Protein AF-A0A5U0PP88-F1 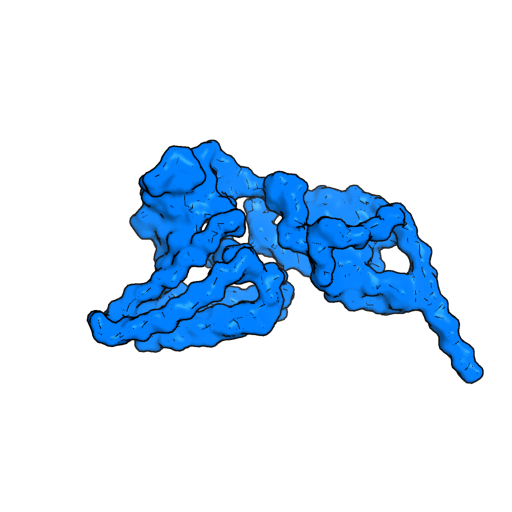(afdb_monomer_lite)

Radius of gyration: 19.73 Å; chains: 1; bounding box: 42×46×60 Å

Secondary structure (DSSP, 8-state):
---HHHHHHHHTB-TTSPPEEEE--SSTT-PPPPPP--HHHHHHHHHHHHHTGGG-EEEEEEEEETTEEEEEEEEEHHHHHHHHHHHHHHT--SS-HHHHHHHHHHHHHHHTT-SEEEEEEEE-SS-PPPPEEEEEEETT--EEEEEES-HHHHHHHHHHH-STTEEEEEEEETTEEEEEEEE--BTT---EEEE-TTS----S---PBP-----

InterPro domains:
  IPR018897 Plasmid conjugative transfer protein PilI [PF10623] (161-206)

Foldseek 3Di:
DPQVPLLLQLQQFPLVDWKAKDFDFPDPPDDADGDDTDSFNSLVVSLLCNVCSVQWDFPDWDDPDLWKIKIKTKGFLVSSLVSLVVCLVLQQGRVGNVVSVVVNVSSVVVVVTGRMMIITTIGGNPSDGKWKWKWWAFLQQDIDIDTDPGSNVLSNVLSVVLFQGTAKIFMDIPNHTPWIWGFDQAAPGSDIDTDDPPDDDDGGHRDRDHDDDDD

Organism: Salmonella enterica (NCBI:txid28901)

Structure (mmCIF, N/CA/C/O backbone):
data_AF-A0A5U0PP88-F1
#
_entry.id   AF-A0A5U0PP88-F1
#
loop_
_atom_site.group_PDB
_atom_site.id
_atom_site.type_symbol
_atom_site.label_atom_id
_atom_site.label_alt_id
_atom_site.label_comp_id
_atom_site.label_asym_id
_atom_site.label_entity_id
_atom_site.label_seq_id
_atom_site.pdbx_PDB_ins_code
_atom_site.Cartn_x
_atom_site.Cartn_y
_atom_site.Cartn_z
_atom_site.occupancy
_atom_site.B_iso_or_equiv
_atom_site.auth_seq_id
_atom_site.auth_comp_id
_atom_site.auth_asym_id
_atom_site.auth_atom_id
_atom_site.pdbx_PDB_model_num
ATOM 1 N N . MET A 1 1 ? -20.590 17.951 2.438 1.00 38.94 1 MET A N 1
ATOM 2 C CA . MET A 1 1 ? -19.112 17.814 2.448 1.00 38.94 1 MET A CA 1
ATOM 3 C C . MET A 1 1 ? -18.587 17.365 3.825 1.00 38.94 1 MET A C 1
ATOM 5 O O . MET A 1 1 ? -17.975 18.162 4.519 1.00 38.94 1 MET A O 1
ATOM 9 N N . LYS A 1 2 ? -18.817 16.115 4.268 1.00 42.88 2 LYS A N 1
ATOM 10 C CA . LYS A 1 2 ? -18.370 15.643 5.607 1.00 42.88 2 LYS A CA 1
ATOM 11 C C . LYS A 1 2 ? -17.112 14.747 5.613 1.00 42.88 2 LYS A C 1
ATOM 13 O O . LYS A 1 2 ? -16.590 14.480 6.687 1.00 42.88 2 LYS A O 1
ATOM 18 N N . ASN A 1 3 ? -16.563 14.368 4.452 1.00 52.25 3 ASN A N 1
ATOM 19 C CA . ASN A 1 3 ? -15.502 13.347 4.359 1.00 52.25 3 ASN A CA 1
ATOM 20 C C . ASN A 1 3 ? -14.064 13.865 4.121 1.00 52.25 3 ASN A C 1
ATOM 22 O O . ASN A 1 3 ? -13.186 13.063 3.818 1.00 52.25 3 ASN A O 1
ATOM 26 N N . SER A 1 4 ? -13.766 15.163 4.300 1.00 74.00 4 SER A N 1
ATOM 27 C CA . SER A 1 4 ? -12.383 15.654 4.116 1.00 74.00 4 SER A CA 1
ATOM 28 C C . SER A 1 4 ? -11.459 15.335 5.296 1.00 74.00 4 SER A C 1
ATOM 30 O O . SER A 1 4 ? -10.285 15.057 5.094 1.00 74.00 4 SER A O 1
ATOM 32 N N . LYS A 1 5 ? -11.964 15.313 6.538 1.00 87.12 5 LYS A N 1
ATOM 33 C CA . LYS A 1 5 ? -11.097 15.241 7.729 1.00 87.12 5 LYS A CA 1
ATOM 34 C C . LYS A 1 5 ? -10.299 13.938 7.834 1.00 87.12 5 LYS A C 1
ATOM 36 O O . LYS A 1 5 ? -9.123 13.988 8.174 1.00 87.12 5 LYS A O 1
ATOM 41 N N . ALA A 1 6 ? -10.917 12.786 7.565 1.00 88.44 6 ALA A N 1
ATOM 42 C CA . ALA A 1 6 ? -10.212 11.502 7.607 1.00 88.44 6 ALA A CA 1
ATOM 43 C C . ALA A 1 6 ? -9.099 11.454 6.551 1.00 88.44 6 ALA A C 1
ATOM 45 O O . ALA A 1 6 ? -7.969 11.091 6.861 1.00 88.44 6 ALA A O 1
ATOM 46 N N . PHE A 1 7 ? -9.412 11.897 5.333 1.00 88.69 7 PHE A N 1
ATOM 47 C CA . PHE A 1 7 ? -8.467 11.938 4.226 1.00 88.69 7 PHE A CA 1
ATOM 48 C C . PHE A 1 7 ? -7.295 12.895 4.487 1.00 88.69 7 PHE A C 1
ATOM 50 O O . PHE A 1 7 ? -6.143 12.515 4.303 1.00 88.69 7 PHE A O 1
ATOM 57 N N . GLU A 1 8 ? -7.565 14.099 4.998 1.00 89.38 8 GLU A N 1
ATOM 58 C CA . GLU A 1 8 ? -6.514 15.057 5.361 1.00 89.38 8 GLU A CA 1
ATOM 59 C C . GLU A 1 8 ? -5.606 14.530 6.480 1.00 89.38 8 GLU A C 1
ATOM 61 O O . GLU A 1 8 ? -4.393 14.704 6.420 1.00 89.38 8 GLU A O 1
ATOM 66 N N . LEU A 1 9 ? -6.155 13.819 7.472 1.00 91.31 9 LEU A N 1
ATOM 67 C CA . LEU A 1 9 ? -5.333 13.188 8.510 1.00 91.31 9 LEU A CA 1
ATOM 68 C C . LEU A 1 9 ? -4.470 12.054 7.942 1.00 91.31 9 LEU A C 1
ATOM 70 O O . LEU A 1 9 ? -3.302 11.949 8.305 1.00 91.31 9 LEU A O 1
ATOM 74 N N . LEU A 1 10 ? -5.008 11.236 7.030 1.00 92.25 10 LEU A N 1
ATOM 75 C CA . LEU A 1 10 ? -4.253 10.150 6.394 1.00 92.25 10 LEU A CA 1
ATOM 76 C C . LEU A 1 10 ? -3.053 10.671 5.590 1.00 92.25 10 LEU A C 1
ATOM 78 O O . LEU A 1 10 ? -1.994 10.041 5.623 1.00 92.25 10 LEU A O 1
ATOM 82 N N . LYS A 1 11 ? -3.157 11.850 4.962 1.00 90.50 11 LYS A N 1
ATOM 83 C CA . LYS A 1 11 ? -2.019 12.495 4.283 1.00 90.50 11 LYS A CA 1
ATOM 84 C C . LYS A 1 11 ? -0.858 12.815 5.222 1.00 90.50 11 LYS A C 1
ATOM 86 O O . LYS A 1 11 ? 0.274 12.870 4.764 1.00 90.50 11 LYS A O 1
ATOM 91 N N . SER A 1 12 ? -1.101 13.008 6.514 1.00 90.88 12 SER A N 1
ATOM 92 C CA . SER A 1 12 ? -0.062 13.308 7.509 1.00 90.88 12 SER A CA 1
ATOM 93 C C . SER A 1 12 ? 0.440 12.075 8.265 1.00 90.88 12 SER A C 1
ATOM 95 O O . SER A 1 12 ? 1.061 12.210 9.321 1.00 90.88 12 SER A O 1
ATOM 97 N N . THR A 1 13 ? 0.176 10.868 7.758 1.00 91.50 13 THR A N 1
ATOM 98 C CA . THR A 1 13 ? 0.570 9.619 8.425 1.00 91.50 13 THR A CA 1
ATOM 99 C C . THR A 1 13 ? 2.087 9.478 8.536 1.00 91.50 13 THR A C 1
ATOM 101 O O . THR A 1 13 ? 2.809 9.561 7.548 1.00 91.50 13 THR A O 1
ATOM 104 N N . ASN A 1 14 ? 2.587 9.167 9.729 1.00 90.31 14 ASN A N 1
ATOM 105 C CA . ASN A 1 14 ? 3.980 8.792 9.929 1.00 90.31 14 ASN A CA 1
ATOM 106 C C . ASN A 1 14 ? 4.144 7.275 9.751 1.00 90.31 14 ASN A C 1
ATOM 108 O O . ASN A 1 14 ? 4.028 6.495 10.697 1.00 90.31 14 ASN A O 1
ATOM 112 N N . THR A 1 15 ? 4.449 6.860 8.524 1.00 87.44 15 THR A N 1
ATOM 113 C CA . THR A 1 15 ? 4.564 5.447 8.112 1.00 87.44 15 THR A CA 1
ATOM 114 C C . THR A 1 15 ? 5.755 4.707 8.723 1.00 87.44 15 THR A C 1
ATOM 116 O O . THR A 1 15 ? 5.815 3.475 8.664 1.00 87.44 15 THR A O 1
ATOM 119 N N . SER A 1 16 ? 6.697 5.439 9.332 1.00 86.19 16 SER A N 1
ATOM 120 C CA . SER A 1 16 ? 7.823 4.852 10.067 1.00 86.19 16 SER A CA 1
ATOM 121 C C . SER A 1 16 ? 7.416 4.260 11.418 1.00 86.19 16 SER A C 1
ATOM 123 O O . SER A 1 16 ? 8.127 3.404 11.941 1.00 86.19 16 SER A O 1
ATOM 125 N N . LEU A 1 17 ? 6.264 4.674 11.955 1.00 88.69 17 LEU A N 1
ATOM 126 C CA . LEU A 1 17 ? 5.715 4.184 13.212 1.00 88.69 17 LEU A CA 1
ATOM 127 C C . LEU A 1 17 ? 4.634 3.128 12.960 1.00 88.69 17 LEU A C 1
ATOM 129 O O . LEU A 1 17 ? 3.878 3.189 11.990 1.00 88.69 17 LEU A O 1
ATOM 133 N N . THR A 1 18 ? 4.552 2.137 13.843 1.00 91.50 18 THR A N 1
ATOM 134 C CA . THR A 1 18 ? 3.599 1.027 13.717 1.00 91.50 18 THR A CA 1
ATOM 135 C C . THR A 1 18 ? 2.171 1.492 13.992 1.00 91.50 18 THR A C 1
ATOM 137 O O . THR A 1 18 ? 1.899 2.091 15.032 1.00 91.50 18 THR A O 1
ATOM 140 N N . ILE A 1 19 ? 1.251 1.188 13.075 1.00 93.38 19 ILE A N 1
ATOM 141 C CA . ILE A 1 19 ? -0.188 1.355 13.294 1.00 93.38 19 ILE A CA 1
ATOM 142 C C . ILE A 1 19 ? -0.637 0.282 14.278 1.00 93.38 19 ILE A C 1
ATOM 144 O O . ILE A 1 19 ? -0.268 -0.884 14.131 1.00 93.38 19 ILE A O 1
ATOM 148 N N . THR A 1 20 ? -1.455 0.653 15.258 1.00 91.75 20 THR A N 1
ATOM 149 C CA . THR A 1 20 ? -2.095 -0.325 16.142 1.00 91.75 20 THR A CA 1
ATOM 150 C C . THR A 1 20 ? -3.561 -0.488 15.778 1.00 91.75 20 THR A C 1
ATOM 152 O O . THR A 1 20 ? -4.213 0.428 15.271 1.00 91.75 20 THR A O 1
ATOM 155 N N . VAL A 1 21 ? -4.072 -1.699 15.982 1.00 91.56 21 VAL A N 1
ATOM 156 C CA . VAL A 1 21 ? -5.425 -2.077 15.584 1.00 91.56 21 VAL A CA 1
ATOM 157 C C . VAL A 1 21 ? -6.109 -2.722 16.766 1.00 91.56 21 VAL A C 1
ATOM 159 O O . VAL A 1 21 ? -5.632 -3.719 17.300 1.00 91.56 21 VAL A O 1
ATOM 162 N N . ASN A 1 22 ? -7.242 -2.147 17.146 1.00 88.38 22 ASN A N 1
ATOM 163 C CA . ASN A 1 22 ? -8.064 -2.614 18.246 1.00 88.38 22 ASN A CA 1
ATOM 164 C C . ASN A 1 22 ? -9.476 -2.873 17.732 1.00 88.38 22 ASN A C 1
ATOM 166 O O . ASN A 1 22 ? -10.013 -2.090 16.954 1.00 88.38 22 ASN A O 1
ATOM 170 N N . ALA A 1 23 ? -10.108 -3.941 18.195 1.00 86.50 23 ALA A N 1
ATOM 171 C CA . ALA A 1 23 ? -11.545 -4.123 18.053 1.00 86.50 23 ALA A CA 1
ATOM 172 C C . ALA A 1 23 ? -12.163 -4.153 19.449 1.00 86.50 23 ALA A C 1
ATOM 174 O O . ALA A 1 23 ? -11.551 -4.639 20.398 1.00 86.50 23 ALA A O 1
ATOM 175 N N . LEU A 1 24 ? -13.354 -3.581 19.588 1.00 80.38 24 LEU A N 1
ATOM 176 C CA . LEU A 1 24 ? -14.108 -3.648 20.835 1.00 80.38 24 LEU A CA 1
ATOM 177 C C . LEU A 1 24 ? -15.064 -4.829 20.728 1.00 80.38 24 LEU A C 1
ATOM 179 O O . LEU A 1 24 ? -15.931 -4.844 19.856 1.00 80.38 24 LEU A O 1
ATOM 183 N N . SER A 1 25 ? -14.868 -5.825 21.589 1.00 79.00 25 SER A N 1
ATOM 184 C CA . SER A 1 25 ? -15.736 -6.997 21.627 1.00 79.00 25 SER A CA 1
ATOM 185 C C . SER A 1 25 ? -17.163 -6.613 22.032 1.00 79.00 25 SER A C 1
ATOM 187 O O . SER A 1 25 ? -17.367 -5.833 22.963 1.00 79.00 25 SER A O 1
ATOM 189 N N . LEU A 1 26 ? -18.148 -7.224 21.376 1.00 76.19 26 LEU A N 1
ATOM 190 C CA . LEU A 1 26 ? -19.571 -7.154 21.711 1.00 76.19 26 LEU A CA 1
ATOM 191 C C . LEU A 1 26 ? -19.870 -7.834 23.057 1.00 76.19 26 LEU A C 1
ATOM 193 O O . LEU A 1 26 ? -20.853 -7.501 23.715 1.00 76.19 26 LEU A O 1
ATOM 197 N N . LYS A 1 27 ? -19.015 -8.772 23.491 1.00 77.56 27 LYS A N 1
ATOM 198 C CA . LYS A 1 27 ? -19.124 -9.480 24.774 1.00 77.56 27 LYS A CA 1
ATOM 199 C C . LYS A 1 27 ? -17.904 -9.183 25.647 1.00 77.56 27 LYS A C 1
ATOM 201 O O . LYS A 1 27 ? -16.770 -9.418 25.233 1.00 77.56 27 LYS A O 1
ATOM 206 N N . ARG A 1 28 ? -18.129 -8.745 26.896 1.00 61.53 28 ARG A N 1
ATOM 207 C CA . ARG A 1 28 ? -17.079 -8.327 27.858 1.00 61.53 28 ARG A CA 1
ATOM 208 C C . ARG A 1 28 ? -15.988 -9.379 28.151 1.00 61.53 28 ARG A C 1
ATOM 210 O O . ARG A 1 28 ? -14.949 -9.000 28.673 1.00 61.53 28 ARG A O 1
ATOM 217 N N . LYS A 1 29 ? -16.206 -10.667 27.850 1.00 64.38 29 LYS A N 1
ATOM 218 C CA . LYS A 1 29 ? -15.270 -11.771 28.156 1.00 64.38 29 LYS A CA 1
ATOM 219 C C . LYS A 1 29 ? -14.462 -12.291 26.961 1.00 64.38 29 LYS A C 1
ATOM 221 O O . LYS A 1 29 ? -13.574 -13.114 27.162 1.00 64.38 29 LYS A O 1
ATOM 226 N N . ASP A 1 30 ? -14.728 -11.832 25.739 1.00 71.00 30 ASP A N 1
ATOM 227 C CA . ASP A 1 30 ? -14.017 -12.371 24.579 1.00 71.00 30 ASP A CA 1
ATOM 228 C C . ASP A 1 30 ? -12.683 -11.648 24.381 1.00 71.00 30 ASP A C 1
ATOM 230 O O . ASP A 1 30 ? -12.635 -10.502 23.931 1.00 71.00 30 ASP A O 1
ATOM 234 N N . ALA A 1 31 ? -11.586 -12.347 24.670 1.00 69.50 31 ALA A N 1
ATOM 235 C CA . ALA A 1 31 ? -10.264 -11.903 24.258 1.00 69.50 31 ALA A CA 1
ATOM 236 C C . ALA A 1 31 ? -10.171 -11.909 22.722 1.00 69.50 31 ALA A C 1
ATOM 238 O O . ALA A 1 31 ? -10.595 -12.858 22.039 1.00 69.50 31 ALA A O 1
ATOM 239 N N . LEU A 1 32 ? -9.623 -10.826 22.177 1.00 75.44 32 LEU A N 1
ATOM 240 C CA . LEU A 1 32 ? -9.318 -10.689 20.760 1.00 75.44 32 LEU A CA 1
ATOM 241 C C . LEU A 1 32 ? -7.857 -11.040 20.523 1.00 75.44 32 LEU A C 1
ATOM 243 O O . LEU A 1 32 ? -6.973 -10.627 21.271 1.00 75.44 32 LEU A O 1
ATOM 247 N N . THR A 1 33 ? -7.604 -11.803 19.466 1.00 77.62 33 THR A N 1
ATOM 248 C CA . THR A 1 33 ? -6.242 -12.141 19.066 1.00 77.62 33 THR A CA 1
ATOM 249 C C . THR A 1 33 ? -5.544 -10.869 18.580 1.00 77.62 33 THR A C 1
ATOM 251 O O . THR A 1 33 ? -6.092 -10.194 17.705 1.00 77.62 33 THR A O 1
ATOM 254 N N . PRO A 1 34 ? -4.356 -10.517 19.097 1.00 82.62 34 PRO A N 1
ATOM 255 C CA . PRO A 1 34 ? -3.635 -9.342 18.629 1.00 82.62 34 PRO A CA 1
ATOM 256 C C . PRO A 1 34 ? -3.203 -9.515 17.168 1.00 82.62 34 PRO A C 1
ATOM 258 O O . PRO A 1 34 ? -2.807 -10.602 16.742 1.00 82.62 34 PRO A O 1
ATOM 261 N N . LEU A 1 35 ? -3.270 -8.431 16.397 1.00 87.12 35 LEU A N 1
ATOM 262 C CA . LEU A 1 35 ? -2.779 -8.392 15.024 1.00 87.12 35 LEU A CA 1
ATOM 263 C C . LEU A 1 35 ? -1.327 -7.911 15.012 1.00 87.12 35 LEU A C 1
ATOM 265 O O . LEU A 1 35 ? -1.043 -6.771 15.376 1.00 87.12 35 LEU A O 1
ATOM 269 N N . TYR A 1 36 ? -0.406 -8.755 14.548 1.00 87.94 36 TYR A N 1
ATOM 270 C CA . TYR A 1 36 ? 0.975 -8.333 14.332 1.00 87.94 36 TYR A CA 1
ATOM 271 C C . TYR A 1 36 ? 1.098 -7.508 13.045 1.00 87.94 36 TYR A C 1
ATOM 273 O O . TYR A 1 36 ? 0.858 -8.009 11.942 1.00 87.94 36 TYR A O 1
ATOM 281 N N . ILE A 1 37 ? 1.513 -6.249 13.183 1.00 89.62 37 ILE A N 1
ATOM 28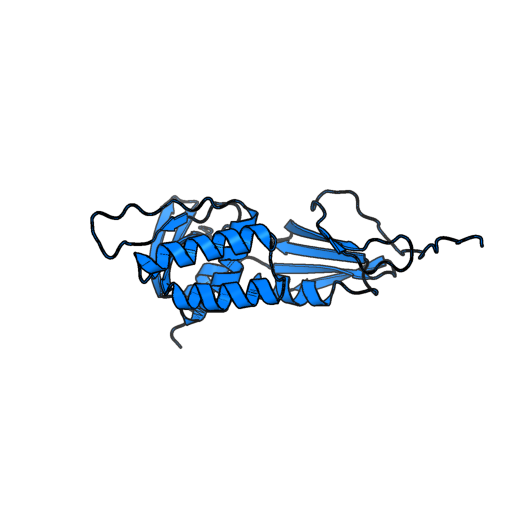2 C CA . ILE A 1 37 ? 1.656 -5.305 12.072 1.00 89.62 37 ILE A CA 1
ATOM 283 C C . ILE A 1 37 ? 3.135 -4.994 11.878 1.00 89.62 37 ILE A C 1
ATOM 285 O O . ILE A 1 37 ? 3.776 -4.349 12.701 1.00 89.62 37 ILE A O 1
ATOM 289 N N . ASN A 1 38 ? 3.684 -5.466 10.759 1.00 91.31 38 ASN A N 1
ATOM 290 C CA . ASN A 1 38 ? 5.014 -5.063 10.308 1.00 91.31 38 ASN A CA 1
ATOM 291 C C . ASN A 1 38 ? 4.927 -3.850 9.370 1.00 91.31 38 ASN A C 1
ATOM 293 O O . ASN A 1 38 ? 3.858 -3.518 8.854 1.00 91.31 38 ASN A O 1
ATOM 297 N N . LYS A 1 39 ? 6.086 -3.261 9.060 1.00 90.75 39 LYS A N 1
ATOM 298 C CA . LYS A 1 39 ? 6.227 -2.108 8.157 1.00 90.75 39 LYS A CA 1
ATOM 299 C C . LYS A 1 39 ? 5.478 -2.246 6.822 1.00 90.75 39 LYS A C 1
ATOM 301 O O . LYS A 1 39 ? 4.961 -1.265 6.304 1.00 90.75 39 LYS A O 1
ATOM 306 N N . TRP A 1 40 ? 5.414 -3.439 6.235 1.00 92.44 40 TRP A N 1
ATOM 307 C CA . TRP A 1 40 ? 4.739 -3.619 4.947 1.00 92.44 40 TRP A CA 1
ATOM 308 C C . TRP A 1 40 ? 3.218 -3.660 5.082 1.00 92.44 40 TRP A C 1
ATOM 310 O O . TRP A 1 40 ? 2.520 -3.127 4.226 1.00 92.44 40 TRP A O 1
ATOM 320 N N . ILE A 1 41 ? 2.718 -4.269 6.160 1.00 93.94 41 ILE A N 1
ATOM 321 C CA . ILE A 1 41 ? 1.286 -4.279 6.477 1.00 93.94 41 ILE A CA 1
ATOM 322 C C . ILE A 1 41 ? 0.817 -2.868 6.855 1.00 93.94 41 ILE A C 1
ATOM 324 O O . ILE A 1 41 ? -0.290 -2.499 6.485 1.00 93.94 41 ILE A O 1
ATOM 328 N N . ASN A 1 42 ? 1.662 -2.052 7.499 1.00 94.75 42 ASN A N 1
ATOM 329 C CA . ASN A 1 42 ? 1.387 -0.629 7.737 1.00 94.75 42 ASN A CA 1
ATOM 330 C C . ASN A 1 42 ? 0.949 0.094 6.452 1.00 94.75 42 ASN A C 1
ATOM 332 O O . ASN A 1 42 ? -0.114 0.707 6.423 1.00 94.75 42 ASN A O 1
ATOM 336 N N . TYR A 1 43 ? 1.741 -0.009 5.378 1.00 95.25 43 TYR A N 1
ATOM 337 C CA . TYR A 1 43 ? 1.409 0.626 4.099 1.00 95.25 43 TYR A CA 1
ATOM 338 C C . TYR A 1 43 ? 0.111 0.083 3.493 1.00 95.25 43 TYR A C 1
ATOM 340 O O . TYR A 1 43 ? -0.691 0.855 2.976 1.00 95.25 43 TYR A O 1
ATOM 348 N N . ASP A 1 44 ? -0.129 -1.226 3.592 1.00 95.31 44 ASP A N 1
ATOM 349 C CA . ASP A 1 44 ? -1.377 -1.823 3.108 1.00 95.31 44 ASP A CA 1
ATOM 350 C C . ASP A 1 44 ? -2.608 -1.344 3.883 1.00 95.31 44 ASP A C 1
ATOM 352 O O . ASP A 1 44 ? -3.659 -1.123 3.284 1.00 95.31 44 ASP A O 1
ATOM 356 N N . ILE A 1 45 ? -2.483 -1.148 5.199 1.00 95.56 45 ILE A N 1
ATOM 357 C CA . ILE A 1 45 ? -3.545 -0.566 6.024 1.00 95.56 45 ILE A CA 1
ATOM 358 C C . ILE A 1 45 ? -3.821 0.873 5.582 1.00 95.56 45 ILE A C 1
ATOM 360 O O . ILE A 1 45 ? -4.982 1.231 5.421 1.00 95.56 45 ILE A O 1
ATOM 364 N N . ILE A 1 46 ? -2.789 1.683 5.335 1.00 95.38 46 ILE A N 1
ATOM 365 C CA . ILE A 1 46 ? -2.967 3.066 4.863 1.00 95.38 46 ILE A CA 1
ATOM 366 C C . ILE A 1 46 ? -3.689 3.085 3.516 1.00 95.38 46 ILE A C 1
ATOM 368 O O . ILE A 1 46 ? -4.686 3.785 3.385 1.00 95.38 46 ILE A O 1
ATOM 372 N N . ILE A 1 47 ? -3.260 2.262 2.552 1.00 94.94 47 ILE A N 1
ATOM 373 C CA . ILE A 1 47 ? -3.927 2.131 1.245 1.00 94.94 47 ILE A CA 1
ATOM 374 C C . ILE A 1 47 ? -5.399 1.754 1.421 1.00 94.94 47 ILE A C 1
ATOM 376 O O . ILE A 1 47 ? -6.275 2.309 0.755 1.00 94.94 47 ILE A O 1
ATOM 380 N N . LEU A 1 48 ? -5.686 0.811 2.320 1.00 95.12 48 LEU A N 1
ATOM 381 C CA . LEU A 1 48 ? -7.049 0.383 2.605 1.00 95.12 48 LEU A CA 1
ATOM 382 C C . LEU A 1 48 ? -7.884 1.526 3.191 1.00 95.12 48 LEU A C 1
ATOM 384 O O . LEU A 1 48 ? -8.992 1.752 2.712 1.00 95.12 48 LEU A O 1
ATOM 388 N N . LEU A 1 49 ? -7.345 2.269 4.162 1.00 95.12 49 LEU A N 1
ATOM 389 C CA . LEU A 1 49 ? -8.007 3.423 4.774 1.00 95.12 49 LEU A CA 1
ATOM 390 C C . LEU A 1 49 ? -8.217 4.569 3.770 1.00 95.12 49 LEU A C 1
ATOM 392 O O . LEU A 1 49 ? -9.300 5.143 3.729 1.00 95.12 49 LEU A O 1
ATOM 396 N N . GLU A 1 50 ? -7.242 4.865 2.909 1.00 93.94 50 GLU A N 1
ATOM 397 C CA . GLU A 1 50 ? -7.395 5.840 1.818 1.00 93.94 50 GLU A CA 1
ATOM 398 C C . GLU A 1 50 ? -8.495 5.416 0.833 1.00 93.94 50 GLU A C 1
ATOM 400 O O . GLU A 1 50 ? -9.305 6.239 0.404 1.00 93.94 50 GLU A O 1
ATOM 405 N N . THR A 1 51 ? -8.573 4.119 0.515 1.00 92.00 51 THR A N 1
ATOM 406 C CA . THR A 1 51 ? -9.583 3.564 -0.402 1.00 92.00 51 THR A CA 1
ATOM 407 C C . THR A 1 51 ? -10.999 3.670 0.168 1.00 92.00 51 THR A C 1
ATOM 409 O O . THR A 1 51 ? -11.949 3.872 -0.584 1.00 92.00 51 THR A O 1
ATOM 412 N N . ILE A 1 52 ? -11.154 3.545 1.489 1.00 92.69 52 ILE A N 1
ATOM 413 C CA . ILE A 1 52 ? -12.460 3.556 2.170 1.00 92.69 52 ILE A CA 1
ATOM 414 C C . ILE A 1 52 ? -12.700 4.829 2.980 1.00 92.69 52 ILE A C 1
ATOM 416 O O . ILE A 1 52 ? -13.562 4.830 3.850 1.00 92.69 52 ILE A O 1
ATOM 420 N N . HIS A 1 53 ? -11.963 5.912 2.718 1.00 91.38 53 HIS A N 1
ATOM 421 C CA . HIS A 1 53 ? -11.958 7.112 3.566 1.00 91.38 53 HIS A CA 1
ATOM 422 C C . HIS A 1 53 ? -13.350 7.718 3.807 1.00 91.38 53 HIS A C 1
ATOM 424 O O . HIS A 1 53 ? -13.574 8.356 4.833 1.00 91.38 53 HIS A O 1
ATOM 430 N N . THR A 1 54 ? -14.298 7.499 2.892 1.00 89.25 54 THR A N 1
ATOM 431 C CA . THR A 1 54 ? -15.691 7.942 3.018 1.00 89.25 54 THR A CA 1
ATOM 432 C C . THR A 1 54 ? -16.516 7.164 4.042 1.00 89.25 54 THR A C 1
ATOM 434 O O . THR A 1 54 ? -17.557 7.649 4.471 1.00 89.25 54 THR A O 1
ATOM 437 N N . GLU A 1 55 ? -16.064 5.968 4.409 1.00 90.19 55 GLU A N 1
ATOM 438 C CA . GLU A 1 55 ? -16.688 5.046 5.364 1.00 90.19 55 GLU A CA 1
ATOM 439 C C . GLU A 1 55 ? -16.022 5.136 6.754 1.00 90.19 55 GLU A C 1
ATOM 441 O O . GLU A 1 55 ? -16.402 4.422 7.683 1.00 90.19 55 GLU A O 1
ATOM 446 N N . ILE A 1 56 ? -14.994 5.981 6.907 1.00 91.56 56 ILE A N 1
ATOM 447 C CA . ILE A 1 56 ? -14.221 6.113 8.144 1.00 91.56 56 ILE A CA 1
ATOM 448 C C . ILE A 1 56 ? -14.861 7.136 9.080 1.00 91.56 56 ILE A C 1
ATOM 450 O O . ILE A 1 56 ? -15.061 8.297 8.724 1.00 91.56 56 ILE A O 1
ATOM 454 N N . ILE A 1 57 ? -15.049 6.743 10.339 1.00 91.75 57 ILE A N 1
ATOM 455 C CA . ILE A 1 57 ? -15.412 7.651 11.427 1.00 91.75 57 ILE A CA 1
ATOM 456 C C . ILE A 1 57 ? -14.146 8.023 12.204 1.00 91.75 57 ILE A C 1
ATOM 458 O O . ILE A 1 57 ? -13.500 7.171 12.817 1.00 91.75 57 ILE A O 1
ATOM 462 N N . VAL A 1 58 ? -13.792 9.310 12.223 1.00 91.31 58 VAL A N 1
ATOM 463 C CA . VAL A 1 58 ? -12.682 9.817 13.048 1.00 91.31 58 VAL A CA 1
ATOM 464 C C . VAL A 1 58 ? -13.150 9.910 14.502 1.00 91.31 58 VAL A C 1
ATOM 466 O O . VAL A 1 58 ? -13.905 10.818 14.842 1.00 91.31 58 VAL A O 1
ATOM 469 N N . LYS A 1 59 ? -12.707 8.986 15.364 1.00 88.62 59 LYS A N 1
ATOM 470 C CA . LYS A 1 59 ? -13.092 8.948 16.787 1.00 88.62 59 LYS A CA 1
ATOM 471 C C . LYS A 1 59 ? -12.403 10.034 17.596 1.00 88.62 59 LYS A C 1
ATOM 473 O O . LYS A 1 59 ? -13.050 10.783 18.320 1.00 88.62 59 LYS A O 1
ATOM 478 N N . ARG A 1 60 ? -11.076 10.099 17.495 1.00 86.56 60 ARG A N 1
ATOM 479 C CA . ARG A 1 60 ? -10.260 11.057 18.243 1.00 86.56 60 ARG A CA 1
ATOM 480 C C . ARG A 1 60 ? -8.968 11.375 17.513 1.00 86.56 60 ARG A C 1
ATOM 482 O O . ARG A 1 60 ? -8.464 10.574 16.733 1.00 86.56 60 ARG A O 1
ATOM 489 N N . HIS A 1 61 ? -8.449 12.561 17.794 1.00 84.56 61 HIS A N 1
ATOM 490 C CA . HIS A 1 61 ? -7.117 12.993 17.401 1.00 84.56 61 HIS A CA 1
ATOM 491 C C . HIS A 1 61 ? -6.382 13.382 18.682 1.00 84.56 61 HIS A C 1
ATOM 493 O O . HIS A 1 61 ? -6.717 14.385 19.310 1.00 84.56 61 HIS A O 1
ATOM 499 N N . ILE A 1 62 ? -5.444 12.538 19.102 1.00 82.88 62 ILE A N 1
ATOM 500 C CA . ILE A 1 62 ? -4.685 12.691 20.341 1.00 82.88 62 ILE A CA 1
ATOM 501 C C . ILE A 1 62 ? -3.321 13.270 19.995 1.00 82.88 62 ILE A C 1
ATOM 503 O O . ILE A 1 62 ? -2.593 12.697 19.187 1.00 82.88 62 ILE A O 1
ATOM 507 N N . LYS A 1 63 ? -2.945 14.366 20.650 1.00 80.44 63 LYS A N 1
ATOM 508 C CA . LYS A 1 63 ? -1.549 14.804 20.695 1.00 80.44 63 LYS A CA 1
ATOM 509 C C . LYS A 1 63 ? -0.878 14.037 21.830 1.00 80.44 63 LYS A C 1
ATOM 511 O O . LYS A 1 63 ? -1.280 14.224 22.974 1.00 80.44 63 LYS A O 1
ATOM 516 N N . LYS A 1 64 ? 0.044 13.120 21.518 1.00 69.69 64 LYS A N 1
ATOM 517 C CA . LYS A 1 64 ? 0.750 12.346 22.550 1.00 69.69 64 LYS A CA 1
ATOM 518 C C . LYS A 1 64 ? 1.910 13.153 23.116 1.00 69.69 64 LYS A C 1
ATOM 520 O O . LYS A 1 64 ? 1.924 13.415 24.307 1.00 69.69 64 LYS A O 1
ATOM 525 N N . ASP A 1 65 ? 2.806 13.603 22.239 1.00 66.25 65 ASP A N 1
ATOM 526 C CA . ASP A 1 65 ? 4.030 14.331 22.593 1.00 66.25 65 ASP A CA 1
ATOM 527 C C . ASP A 1 65 ? 4.303 15.454 21.580 1.00 66.25 65 ASP A C 1
ATOM 529 O O . ASP A 1 65 ? 3.644 15.533 20.541 1.00 66.25 65 ASP A O 1
ATOM 533 N N . LYS A 1 66 ? 5.341 16.276 21.813 1.00 61.59 66 LYS A N 1
ATOM 534 C CA . LYS A 1 66 ? 5.798 17.316 20.860 1.00 61.59 66 LYS A CA 1
ATOM 535 C C . LYS A 1 66 ? 6.028 16.779 19.431 1.00 61.59 66 LYS A C 1
ATOM 537 O O . LYS A 1 66 ? 5.891 17.529 18.467 1.00 61.59 66 LYS A O 1
ATOM 542 N N . ASN A 1 67 ? 6.325 15.481 19.298 1.00 63.56 67 ASN A N 1
ATOM 543 C CA . ASN A 1 67 ? 6.756 14.855 18.045 1.00 63.56 67 ASN A CA 1
ATOM 544 C C . ASN A 1 67 ? 5.779 13.808 17.479 1.00 63.56 67 ASN A C 1
ATOM 546 O O . ASN A 1 67 ? 6.044 13.269 16.406 1.00 63.56 67 ASN A O 1
ATOM 550 N N . SER A 1 68 ? 4.679 13.475 18.171 1.00 71.88 68 SER A N 1
ATOM 551 C CA . SER A 1 68 ? 3.754 12.449 17.674 1.00 71.88 68 SER A CA 1
ATOM 552 C C . SER A 1 68 ? 2.290 12.734 18.000 1.00 71.88 68 SER A C 1
ATOM 554 O O . SER A 1 68 ? 1.896 12.962 19.147 1.00 71.88 68 SER A O 1
ATOM 556 N N . ASN A 1 69 ? 1.476 12.683 16.950 1.00 89.12 69 ASN A N 1
ATOM 557 C CA . ASN A 1 69 ? 0.025 12.724 17.025 1.00 89.12 69 ASN A CA 1
ATOM 558 C C . ASN A 1 69 ? -0.525 11.339 16.664 1.00 89.12 69 ASN A C 1
ATOM 560 O O . ASN A 1 69 ? 0.118 10.577 15.947 1.00 89.12 69 ASN A O 1
ATOM 564 N N . ILE A 1 70 ? -1.713 10.991 17.147 1.00 91.94 70 ILE A N 1
ATOM 565 C CA . ILE A 1 70 ? -2.411 9.754 16.785 1.00 91.94 70 ILE A CA 1
ATOM 566 C C . ILE A 1 70 ? -3.830 10.108 16.367 1.00 91.94 70 ILE A C 1
ATOM 568 O O . ILE A 1 70 ? -4.573 10.719 17.138 1.00 91.94 70 ILE A O 1
ATOM 572 N N . ALA A 1 71 ? -4.226 9.693 15.168 1.00 93.12 71 ALA A N 1
ATOM 573 C CA . ALA A 1 71 ? -5.622 9.694 14.757 1.00 93.12 71 ALA A CA 1
ATOM 574 C C . ALA A 1 71 ? -6.215 8.298 14.914 1.00 93.12 71 ALA A C 1
ATOM 576 O O . ALA A 1 71 ? -5.606 7.304 14.528 1.00 93.12 71 ALA A O 1
ATOM 577 N N . GLU A 1 72 ? -7.418 8.231 15.471 1.00 94.56 72 GLU A N 1
ATOM 578 C CA . GLU A 1 72 ? -8.162 6.986 15.573 1.00 94.56 72 GLU A CA 1
ATOM 579 C C . GLU A 1 72 ? -9.313 6.943 14.587 1.00 94.56 72 GLU A C 1
ATOM 581 O O . GLU A 1 72 ? -10.243 7.754 14.641 1.00 94.56 72 GLU A O 1
ATOM 586 N N . PHE A 1 73 ? -9.248 5.951 13.711 1.00 94.75 73 PHE A N 1
ATOM 587 C CA . PHE A 1 73 ? -10.204 5.710 12.647 1.00 94.75 73 PHE A CA 1
ATOM 588 C C . PHE A 1 73 ? -11.016 4.467 12.978 1.00 94.75 73 PHE A C 1
ATOM 590 O O . PHE A 1 73 ? -10.469 3.369 13.029 1.00 94.75 73 PHE A O 1
ATOM 597 N N . SER A 1 74 ? -12.313 4.635 13.216 1.00 94.06 74 SER A N 1
ATOM 598 C CA . SER A 1 74 ? -13.249 3.530 13.406 1.00 94.06 74 SER A CA 1
ATOM 599 C C . SER A 1 74 ? -13.935 3.217 12.094 1.00 94.06 74 SER A C 1
ATOM 601 O O . SER A 1 74 ? -14.428 4.124 11.423 1.00 94.06 74 SER A O 1
ATOM 603 N N . VAL A 1 75 ? -13.977 1.940 11.740 1.00 94.31 75 VAL A N 1
ATOM 604 C CA . VAL A 1 75 ? -14.558 1.481 10.482 1.00 94.31 75 VAL A CA 1
ATOM 605 C C . VAL A 1 75 ? -15.299 0.172 10.719 1.00 94.31 75 VAL A C 1
ATOM 607 O O . VAL A 1 75 ? -14.880 -0.657 11.533 1.00 94.31 75 VAL A O 1
ATOM 610 N N . ASP A 1 76 ? -16.400 0.001 9.999 1.00 94.12 76 ASP A N 1
ATOM 611 C CA . ASP A 1 76 ? -17.145 -1.250 9.928 1.00 94.12 76 ASP A CA 1
ATOM 612 C C . ASP A 1 76 ? -16.277 -2.368 9.320 1.00 94.12 76 ASP A C 1
ATOM 614 O O . ASP A 1 76 ? -15.640 -2.194 8.273 1.00 94.12 76 ASP A O 1
ATOM 618 N N . ILE A 1 77 ? -16.230 -3.519 9.993 1.00 94.12 77 ILE A N 1
ATOM 619 C CA . ILE A 1 77 ? -15.371 -4.639 9.592 1.00 94.12 77 ILE A CA 1
ATOM 620 C C . ILE A 1 77 ? -15.780 -5.208 8.231 1.00 94.12 77 ILE A C 1
ATOM 622 O O . ILE A 1 77 ? -14.903 -5.538 7.425 1.00 94.12 77 ILE A O 1
ATOM 626 N N . ASP A 1 78 ? -17.072 -5.278 7.924 1.00 92.88 78 ASP A N 1
ATOM 627 C CA . ASP A 1 78 ? -17.552 -5.841 6.664 1.00 92.88 78 ASP A CA 1
ATOM 628 C C . ASP A 1 78 ? -17.128 -4.961 5.484 1.00 92.88 78 ASP A C 1
ATOM 630 O O . ASP A 1 78 ? -16.659 -5.459 4.452 1.00 92.88 78 ASP A O 1
ATOM 634 N N . LYS A 1 79 ? -17.173 -3.635 5.664 1.00 93.12 79 LYS A N 1
ATOM 635 C CA . LYS A 1 79 ? -16.683 -2.664 4.671 1.00 93.12 79 LYS A CA 1
ATOM 636 C C . LYS A 1 79 ? -15.183 -2.813 4.418 1.00 93.12 79 LYS A C 1
ATOM 638 O O . LYS A 1 79 ? -14.749 -2.766 3.260 1.00 93.12 79 LYS A O 1
ATOM 643 N N . ILE A 1 80 ? -14.393 -3.036 5.471 1.00 94.19 80 ILE A N 1
ATOM 644 C CA . ILE A 1 80 ? -12.951 -3.302 5.355 1.00 94.19 80 ILE A CA 1
ATOM 645 C C . ILE A 1 80 ? -12.717 -4.594 4.576 1.00 94.19 80 ILE A C 1
ATOM 647 O O . ILE A 1 80 ? -11.936 -4.596 3.625 1.00 94.19 80 ILE A O 1
ATOM 651 N N . ILE A 1 81 ? -13.398 -5.686 4.937 1.00 95.06 81 ILE A N 1
ATOM 652 C CA . ILE A 1 81 ? -13.220 -6.996 4.298 1.00 95.06 81 ILE A CA 1
ATOM 653 C C . ILE A 1 81 ? -13.534 -6.922 2.800 1.00 95.06 81 ILE A C 1
ATOM 655 O O . ILE A 1 81 ? -12.777 -7.458 1.986 1.00 95.06 81 ILE A O 1
ATOM 659 N N . VAL A 1 82 ? -14.620 -6.245 2.411 1.00 94.69 82 VAL A N 1
ATOM 660 C CA . VAL A 1 82 ? -14.997 -6.075 0.998 1.00 94.69 82 VAL A CA 1
ATOM 661 C C . VAL A 1 82 ? -13.899 -5.356 0.214 1.00 94.69 82 VAL A C 1
ATOM 663 O O . VAL A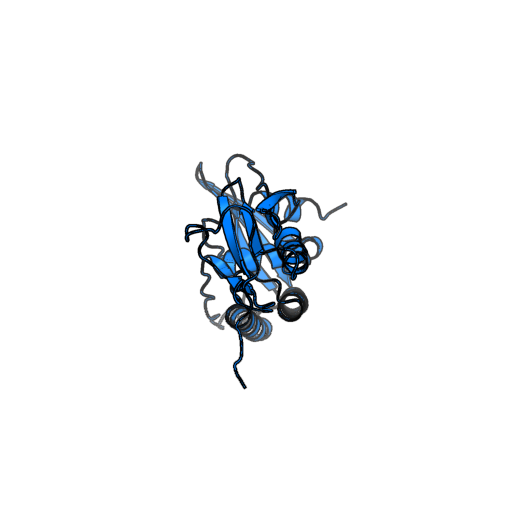 1 82 ? -13.518 -5.809 -0.868 1.00 94.69 82 VAL A O 1
ATOM 666 N N . ASN A 1 83 ? -13.357 -4.260 0.746 1.00 93.19 83 ASN A N 1
ATOM 667 C CA . ASN A 1 83 ? -12.329 -3.491 0.044 1.00 93.19 83 ASN A CA 1
ATOM 668 C C . ASN A 1 83 ? -10.957 -4.175 0.075 1.00 93.19 83 ASN A C 1
ATOM 670 O O . ASN A 1 83 ? -10.248 -4.165 -0.931 1.00 93.19 83 ASN A O 1
ATOM 674 N N . LEU A 1 84 ? -10.625 -4.889 1.151 1.00 94.25 84 LEU A N 1
ATOM 675 C CA . LEU A 1 84 ? -9.425 -5.717 1.215 1.00 94.25 84 LEU A CA 1
ATOM 676 C C . LEU A 1 84 ? -9.443 -6.822 0.146 1.00 94.25 84 LEU A C 1
ATOM 678 O O . LEU A 1 84 ? -8.445 -7.024 -0.545 1.00 94.25 84 LEU A O 1
ATOM 682 N N . LYS A 1 85 ? -10.588 -7.486 -0.072 1.00 94.38 85 LYS A N 1
ATOM 683 C CA . LYS A 1 85 ? -10.746 -8.464 -1.166 1.00 94.38 85 LYS A CA 1
ATOM 684 C C . LYS A 1 85 ? -10.471 -7.842 -2.540 1.00 94.38 85 LYS A C 1
ATOM 686 O O . LYS A 1 85 ? -9.836 -8.484 -3.379 1.00 94.38 85 LYS A O 1
ATOM 691 N N . LYS A 1 86 ? -10.910 -6.597 -2.776 1.00 91.88 86 LYS A N 1
ATOM 692 C CA . LYS A 1 86 ? -10.625 -5.869 -4.027 1.00 91.88 86 LYS A CA 1
ATOM 693 C C . LYS A 1 86 ? -9.123 -5.621 -4.195 1.00 91.88 86 LYS A C 1
ATOM 695 O O . LYS A 1 86 ? -8.591 -5.953 -5.253 1.00 91.88 86 LYS A O 1
ATOM 700 N N . LEU A 1 87 ? -8.437 -5.140 -3.154 1.00 88.50 87 LEU A N 1
ATOM 701 C CA . LEU A 1 87 ? -6.982 -4.922 -3.178 1.00 88.50 87 LEU A CA 1
ATOM 702 C C . LEU A 1 87 ? -6.212 -6.217 -3.476 1.00 88.50 87 LEU A C 1
ATOM 704 O O . LEU A 1 87 ? -5.312 -6.234 -4.320 1.00 88.50 87 LEU A O 1
ATOM 708 N N . ILE A 1 88 ? -6.613 -7.329 -2.847 1.00 91.50 88 ILE A N 1
ATOM 709 C CA . ILE A 1 88 ? -6.022 -8.653 -3.090 1.00 91.50 88 ILE A CA 1
ATOM 710 C C . ILE A 1 88 ? -6.219 -9.078 -4.550 1.00 91.50 88 ILE A C 1
ATOM 712 O O . ILE A 1 88 ? -5.263 -9.524 -5.190 1.00 91.50 88 ILE A O 1
ATOM 716 N N . LYS A 1 89 ? -7.433 -8.921 -5.096 1.00 91.06 89 LYS A N 1
ATOM 717 C CA . LYS A 1 89 ? -7.752 -9.268 -6.492 1.00 91.06 89 LYS A CA 1
ATOM 718 C C . LYS A 1 89 ? -6.936 -8.437 -7.485 1.00 91.06 89 LYS A C 1
ATOM 720 O O . LYS A 1 89 ? -6.439 -8.982 -8.466 1.00 91.06 89 LYS A O 1
ATOM 725 N N . GLN A 1 90 ? -6.760 -7.148 -7.208 1.00 87.50 90 GLN A N 1
ATOM 726 C CA . GLN A 1 90 ? -5.973 -6.227 -8.035 1.00 87.50 90 GLN A CA 1
ATOM 727 C C . GLN A 1 90 ? -4.457 -6.441 -7.909 1.00 87.50 90 GLN A C 1
ATOM 729 O O . GLN A 1 90 ? -3.695 -5.874 -8.685 1.00 87.50 90 GLN A O 1
ATOM 734 N N . LYS A 1 91 ? -4.002 -7.272 -6.957 1.00 87.06 91 LYS A N 1
ATOM 735 C CA . LYS A 1 91 ? -2.579 -7.460 -6.617 1.00 87.06 91 LYS A CA 1
ATOM 736 C C . LYS A 1 91 ? -1.889 -6.145 -6.203 1.00 87.06 91 LYS A C 1
ATOM 738 O O . LYS A 1 91 ? -0.664 -6.034 -6.282 1.00 87.06 91 LYS A O 1
ATOM 743 N N . SER A 1 92 ? -2.665 -5.182 -5.710 1.00 83.62 92 SER A N 1
ATOM 744 C CA . SER A 1 92 ? -2.209 -3.861 -5.272 1.00 83.62 92 SER A CA 1
ATOM 745 C C . SER A 1 92 ? -1.833 -3.923 -3.796 1.00 83.62 92 SER A C 1
ATOM 747 O O . SER A 1 92 ? -2.684 -3.759 -2.929 1.00 83.62 92 SER A O 1
ATOM 749 N N . SER A 1 93 ? -0.570 -4.243 -3.498 1.00 90.94 93 SER A N 1
ATOM 750 C CA . SER A 1 93 ? -0.107 -4.364 -2.109 1.00 90.94 93 SER A CA 1
ATOM 751 C C . SER A 1 93 ? 1.379 -4.081 -1.926 1.00 90.94 93 SER A C 1
ATOM 753 O O . SER A 1 93 ? 2.197 -4.301 -2.826 1.00 90.94 93 SER A O 1
ATOM 755 N N . PHE A 1 94 ? 1.738 -3.659 -0.719 1.00 92.56 94 PHE A N 1
ATOM 756 C CA . PHE A 1 94 ? 3.089 -3.538 -0.195 1.00 92.56 94 PHE A CA 1
ATOM 757 C C . PHE A 1 94 ? 3.590 -4.867 0.375 1.00 92.56 94 PHE A C 1
ATOM 759 O O . PHE A 1 94 ? 4.676 -5.304 -0.005 1.00 92.56 94 PHE A O 1
ATOM 766 N N . SER A 1 95 ? 2.791 -5.546 1.197 1.00 91.94 95 SER A N 1
ATOM 767 C CA . SER A 1 95 ? 3.190 -6.764 1.914 1.00 91.94 95 SER A CA 1
ATOM 768 C C . SER A 1 95 ? 3.064 -8.062 1.110 1.00 91.94 95 SER A C 1
ATOM 770 O O . SER A 1 95 ? 3.666 -9.073 1.482 1.00 91.94 95 SER A O 1
ATOM 772 N N . GLY A 1 96 ? 2.337 -8.034 -0.008 1.00 91.31 96 GLY A N 1
ATOM 773 C CA . GLY A 1 96 ? 2.087 -9.198 -0.851 1.00 91.31 96 GLY A CA 1
ATOM 774 C C . GLY A 1 96 ? 0.869 -10.018 -0.414 1.00 91.31 96 GLY A C 1
ATOM 775 O O . GLY A 1 96 ? 0.367 -9.925 0.707 1.00 91.31 96 GLY A O 1
ATOM 776 N N . ARG A 1 97 ? 0.400 -10.881 -1.323 1.00 91.44 97 ARG A N 1
ATOM 777 C CA . ARG A 1 97 ? -0.873 -11.612 -1.187 1.00 91.44 97 ARG A CA 1
ATOM 778 C C . ARG A 1 97 ? -0.980 -12.442 0.095 1.00 91.44 97 ARG A C 1
ATOM 780 O O . ARG A 1 97 ? -2.028 -12.434 0.725 1.00 91.44 97 ARG A O 1
ATOM 787 N N . LYS A 1 98 ? 0.089 -13.141 0.495 1.00 92.12 98 LYS A N 1
ATOM 788 C CA . LYS A 1 98 ? 0.079 -14.002 1.693 1.00 92.12 98 LYS A CA 1
ATOM 789 C C . LYS A 1 98 ? -0.238 -13.202 2.961 1.00 92.12 98 LYS A C 1
ATOM 791 O O . LYS A 1 98 ? -1.089 -13.617 3.736 1.00 92.12 98 LYS A O 1
ATOM 796 N N . LYS A 1 99 ? 0.406 -12.045 3.140 1.00 93.31 99 LYS A N 1
ATOM 797 C CA . LYS A 1 99 ? 0.208 -11.181 4.312 1.00 93.31 99 LYS A CA 1
ATOM 798 C C . LYS A 1 99 ? -1.164 -10.504 4.297 1.00 93.31 99 LYS A C 1
ATOM 800 O O . LYS A 1 99 ? -1.811 -10.455 5.339 1.00 93.31 99 LYS A O 1
ATOM 805 N N . LEU A 1 100 ? -1.651 -10.079 3.128 1.00 93.19 100 LEU A N 1
ATOM 806 C CA . LEU A 1 100 ? -3.023 -9.575 3.001 1.00 93.19 100 LEU A CA 1
ATOM 807 C C . LEU A 1 100 ? -4.082 -10.641 3.308 1.00 93.19 100 LEU A C 1
ATOM 809 O O . LEU A 1 100 ? -5.065 -10.338 3.976 1.00 93.19 100 LEU A O 1
ATOM 813 N N . ASN A 1 101 ? -3.875 -11.889 2.879 1.00 93.38 101 ASN A N 1
ATOM 814 C CA . ASN A 1 101 ? -4.767 -12.992 3.237 1.00 93.38 101 ASN A CA 1
ATOM 815 C C . ASN A 1 101 ? -4.778 -13.220 4.757 1.00 93.38 101 ASN A C 1
ATOM 817 O O . ASN A 1 101 ? -5.844 -13.412 5.327 1.00 93.38 101 ASN A O 1
ATOM 821 N N . SER A 1 102 ? -3.623 -13.147 5.430 1.00 93.19 102 SER A N 1
ATOM 822 C CA . SER A 1 102 ? -3.561 -13.232 6.897 1.00 93.19 102 SER A CA 1
ATOM 823 C C . SER A 1 102 ? -4.340 -12.101 7.579 1.00 93.19 102 SER A C 1
ATOM 825 O O . SER A 1 102 ? -5.088 -12.365 8.519 1.00 93.19 102 SER A O 1
ATOM 827 N N . LEU A 1 103 ? -4.221 -10.863 7.083 1.00 93.88 103 LEU A N 1
ATOM 828 C CA . LEU A 1 103 ? -5.018 -9.727 7.562 1.00 93.88 103 LEU A CA 1
ATOM 829 C C . LEU A 1 103 ? -6.521 -9.968 7.353 1.00 93.88 103 LEU A C 1
ATOM 831 O O . LEU A 1 103 ? -7.319 -9.712 8.252 1.00 93.88 103 LEU A O 1
ATOM 835 N N . GLN A 1 104 ? -6.907 -10.502 6.193 1.00 94.81 104 GLN A N 1
ATOM 836 C CA . GLN A 1 104 ? -8.297 -10.831 5.888 1.00 94.81 104 GLN A CA 1
ATOM 837 C C . GLN A 1 104 ? -8.849 -11.898 6.841 1.00 94.81 104 GLN A C 1
ATOM 839 O O . GLN A 1 104 ? -9.933 -11.707 7.390 1.00 94.81 104 GLN A O 1
ATOM 844 N N . SER A 1 105 ? -8.117 -12.992 7.070 1.00 94.12 105 SER A N 1
ATOM 845 C CA . SER A 1 105 ? -8.531 -14.054 7.997 1.00 94.12 105 SER A CA 1
ATOM 846 C C . SER A 1 105 ? -8.678 -13.538 9.428 1.00 94.12 105 SER A C 1
ATOM 848 O O . SER A 1 105 ? -9.616 -13.918 10.135 1.00 94.12 105 SER A O 1
ATOM 850 N N . TRP A 1 106 ? -7.782 -12.639 9.849 1.00 94.19 106 TRP A N 1
ATOM 851 C CA . TRP A 1 106 ? -7.888 -11.979 11.146 1.00 94.19 106 TRP A CA 1
ATOM 852 C C . TRP A 1 106 ? -9.168 -11.141 11.234 1.00 94.19 106 TRP A C 1
ATOM 854 O O . TRP A 1 106 ? -9.962 -11.350 12.146 1.00 94.19 106 TRP A O 1
ATOM 864 N N . LEU A 1 107 ? -9.439 -10.280 10.244 1.00 93.81 107 LEU A N 1
ATOM 865 C CA . LEU A 1 107 ? -10.660 -9.464 10.197 1.00 93.81 107 LEU A CA 1
ATOM 866 C C . LEU A 1 107 ? -11.933 -10.318 10.213 1.00 93.81 107 LEU A C 1
ATOM 868 O O . LEU A 1 107 ? -12.864 -10.006 10.946 1.00 93.81 107 LEU A O 1
ATOM 872 N N . GLN A 1 108 ? -11.964 -11.420 9.460 1.00 93.75 108 GLN A N 1
ATOM 873 C CA . GLN A 1 108 ? -13.098 -12.353 9.438 1.00 93.75 108 GLN A CA 1
ATOM 874 C C . GLN A 1 108 ? -13.335 -13.026 10.793 1.00 93.75 108 GLN A C 1
ATOM 876 O O . GLN A 1 108 ? -14.477 -13.266 11.179 1.00 93.75 108 GLN A O 1
ATOM 881 N N . THR A 1 109 ? -12.266 -13.337 11.526 1.00 92.38 109 THR A N 1
ATOM 882 C CA . THR A 1 109 ? -12.379 -13.893 12.879 1.00 92.38 109 THR A CA 1
ATOM 883 C C . THR A 1 109 ? -12.878 -12.832 13.857 1.00 92.38 109 THR A C 1
ATOM 885 O O . THR A 1 109 ? -13.759 -13.109 14.669 1.00 92.38 109 THR A O 1
ATOM 888 N N . THR A 1 110 ? -12.369 -11.605 13.740 1.00 91.25 110 THR A N 1
ATOM 889 C CA . THR A 1 110 ? -12.779 -10.450 14.547 1.00 91.25 110 THR A CA 1
ATOM 890 C C . THR A 1 110 ? -14.241 -10.064 14.304 1.00 91.25 110 THR A C 1
ATOM 892 O O . THR A 1 110 ? -14.938 -9.759 15.268 1.00 91.25 110 THR A O 1
ATOM 895 N N . ALA A 1 111 ? -14.744 -10.170 13.069 1.00 91.75 111 ALA A N 1
ATOM 896 C CA . ALA A 1 111 ? -16.138 -9.882 12.704 1.00 91.75 111 ALA A CA 1
ATOM 897 C C . ALA A 1 111 ? -17.167 -10.708 13.499 1.00 91.75 111 ALA A C 1
ATOM 899 O O . ALA A 1 111 ? -18.286 -10.265 13.731 1.00 91.75 111 ALA A O 1
ATOM 900 N N . LYS A 1 112 ? -16.784 -11.899 13.981 1.00 91.00 112 LYS A N 1
ATOM 901 C CA . LYS A 1 112 ? -17.651 -12.737 14.830 1.00 91.00 112 LYS A CA 1
ATOM 902 C C . LYS A 1 112 ? -17.871 -12.153 16.229 1.00 91.00 112 LYS A C 1
ATOM 904 O O . LYS A 1 112 ? -18.793 -12.565 16.924 1.00 91.00 112 LYS A O 1
ATOM 909 N N . LYS A 1 113 ? -16.979 -11.261 16.667 1.00 90.75 113 LYS A N 1
ATOM 910 C CA . LYS A 1 113 ? -16.908 -10.737 18.037 1.00 90.75 113 LYS A CA 1
ATOM 911 C C . LYS A 1 113 ? -17.092 -9.227 18.108 1.00 90.75 113 LYS A C 1
ATOM 913 O O . LYS A 1 113 ? -17.417 -8.726 19.173 1.00 90.75 113 LYS A O 1
ATOM 918 N N . ALA A 1 114 ? -16.873 -8.500 17.019 1.00 90.62 114 ALA A N 1
ATOM 919 C CA . ALA A 1 114 ? -16.949 -7.048 16.954 1.00 90.62 114 ALA A CA 1
ATOM 920 C C . ALA A 1 114 ? -17.567 -6.619 15.622 1.00 90.62 114 ALA A C 1
ATOM 922 O O . ALA A 1 114 ? -17.319 -7.252 14.602 1.00 90.62 114 ALA A O 1
ATOM 923 N N . SER A 1 115 ? -18.325 -5.523 15.617 1.00 90.94 115 SER A N 1
ATOM 924 C CA . SER A 1 115 ? -18.842 -4.909 14.383 1.00 90.94 115 SER A CA 1
ATOM 925 C C . SER A 1 115 ? -17.888 -3.864 13.796 1.00 90.94 115 SER A C 1
ATOM 927 O O . SER A 1 115 ? -17.949 -3.549 12.610 1.00 90.94 115 SER A O 1
ATOM 929 N N . GLN A 1 116 ? -16.984 -3.321 14.617 1.00 92.94 116 GLN A N 1
ATOM 930 C CA . GLN A 1 116 ? -16.064 -2.257 14.223 1.00 92.94 116 GLN A CA 1
ATOM 931 C C . GLN A 1 116 ? -14.634 -2.530 14.681 1.00 92.94 116 GLN A C 1
ATOM 933 O O . GLN A 1 116 ? -14.387 -3.073 15.761 1.00 92.94 116 GLN A O 1
ATOM 938 N N . VAL A 1 117 ? -13.688 -2.060 13.873 1.00 93.62 117 VAL A N 1
ATOM 939 C CA . VAL A 1 117 ? -12.260 -2.000 14.194 1.00 93.62 117 VAL A CA 1
ATOM 940 C C . VAL A 1 117 ? -11.835 -0.537 14.249 1.00 93.62 117 VAL A C 1
ATOM 942 O O . VAL A 1 117 ? -12.269 0.285 13.448 1.00 93.62 117 VAL A O 1
ATOM 945 N N . THR A 1 118 ? -10.986 -0.208 15.216 1.00 93.94 118 THR A N 1
ATOM 946 C CA . THR A 1 118 ? -10.340 1.094 15.367 1.00 93.94 118 THR A CA 1
ATOM 947 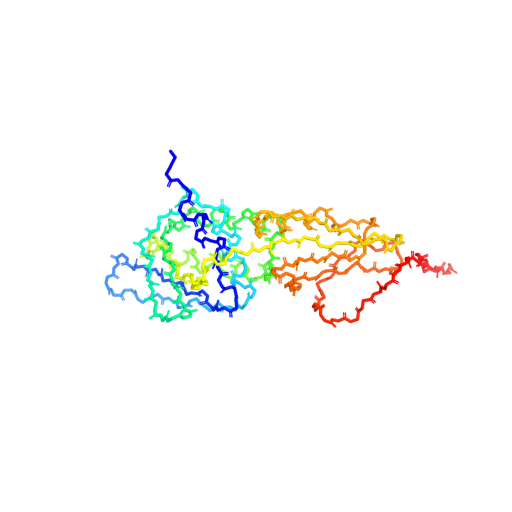C C . THR A 1 118 ? -8.852 0.974 15.038 1.00 93.94 118 THR A C 1
ATOM 949 O O . THR A 1 118 ? -8.133 0.197 15.665 1.00 93.94 118 THR A O 1
ATOM 952 N N . PHE A 1 119 ? -8.398 1.755 14.062 1.00 94.81 119 PHE A N 1
ATOM 953 C CA . PHE A 1 119 ? -6.991 1.912 13.700 1.00 94.81 119 PHE A CA 1
ATOM 954 C C . PHE A 1 119 ? -6.451 3.161 14.380 1.00 94.81 119 PHE A C 1
ATOM 956 O O . PHE A 1 119 ? -6.945 4.257 14.119 1.00 94.81 119 PHE A O 1
ATOM 963 N N . SER A 1 120 ? -5.434 3.009 15.219 1.00 94.31 120 SER A N 1
ATOM 964 C CA . SER A 1 120 ? -4.689 4.131 15.781 1.00 94.31 120 SER A CA 1
ATOM 965 C C . SER A 1 120 ? -3.478 4.386 14.886 1.00 94.31 120 SER A C 1
ATOM 967 O O . SER A 1 120 ? -2.501 3.634 14.896 1.00 94.31 120 SER A O 1
ATOM 969 N N . VAL A 1 121 ? -3.575 5.432 14.071 1.00 94.31 121 VAL A N 1
ATOM 970 C CA . VAL A 1 121 ? -2.603 5.785 13.036 1.00 94.31 121 VAL A CA 1
ATOM 971 C C . VAL A 1 121 ? -1.713 6.926 13.535 1.00 94.31 121 VAL A C 1
ATOM 973 O O . VAL A 1 121 ? -2.228 8.010 13.828 1.00 94.31 121 VAL A O 1
ATOM 976 N N . PRO A 1 122 ? -0.391 6.709 13.646 1.00 92.88 122 PRO A N 1
ATOM 977 C CA . PRO A 1 122 ? 0.553 7.764 13.995 1.00 92.88 122 PRO A CA 1
ATOM 978 C C . PRO A 1 122 ? 0.626 8.825 12.896 1.00 92.88 122 PRO A C 1
ATOM 980 O O . PRO A 1 122 ? 0.715 8.494 11.716 1.00 92.88 122 PRO A O 1
ATOM 983 N N . LEU A 1 123 ? 0.642 10.095 13.281 1.00 91.75 123 LEU A N 1
ATOM 984 C CA . LEU A 1 123 ? 0.738 11.253 12.398 1.00 91.75 123 LEU A CA 1
ATOM 985 C C . LEU A 1 123 ? 1.952 12.113 12.768 1.00 91.75 123 LEU A C 1
ATOM 987 O O . LEU A 1 123 ? 2.369 12.149 13.932 1.00 91.75 123 LEU A O 1
ATOM 991 N N . TYR A 1 124 ? 2.484 12.850 11.794 1.00 87.12 124 TYR A N 1
ATOM 992 C CA . TYR A 1 124 ? 3.476 13.895 12.048 1.00 87.12 124 TYR A CA 1
ATOM 993 C C . TYR A 1 124 ? 2.881 15.043 12.886 1.00 87.12 124 TYR A C 1
ATOM 995 O O . TYR A 1 124 ? 1.693 15.367 12.783 1.00 87.12 124 TYR A O 1
ATOM 1003 N N . SER A 1 125 ? 3.696 15.655 13.751 1.00 77.88 125 SER A N 1
ATOM 1004 C CA . SER A 1 125 ? 3.253 16.736 14.643 1.00 77.88 125 SER A CA 1
ATOM 1005 C C . SER A 1 125 ? 3.194 18.113 13.968 1.00 77.88 125 SER A C 1
ATOM 1007 O O . SER A 1 125 ? 2.418 18.968 14.395 1.00 77.88 125 SER A O 1
ATOM 1009 N N . ASP A 1 126 ? 3.949 18.311 12.889 1.00 71.00 126 ASP A N 1
ATOM 1010 C CA . ASP A 1 126 ? 4.241 19.586 12.222 1.00 71.00 126 ASP A CA 1
ATOM 1011 C C . ASP A 1 126 ? 3.327 19.901 11.019 1.00 71.00 126 ASP A C 1
ATOM 1013 O O . ASP A 1 126 ? 3.657 20.741 10.188 1.00 71.00 126 ASP A O 1
ATOM 1017 N N . LYS A 1 127 ? 2.155 19.255 10.915 1.00 64.69 127 LYS A N 1
ATOM 1018 C CA . LYS A 1 127 ? 1.242 19.345 9.750 1.00 64.69 127 LYS A CA 1
ATOM 1019 C C . LYS A 1 127 ? 1.897 18.969 8.411 1.00 64.69 127 LYS A C 1
ATOM 1021 O O . LYS A 1 127 ? 1.335 19.271 7.357 1.00 64.69 127 LYS A O 1
ATOM 1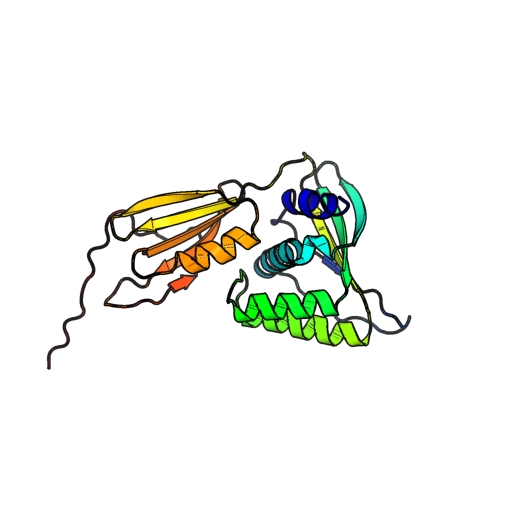026 N N . LYS A 1 128 ? 3.045 18.286 8.420 1.00 73.94 128 LYS A N 1
ATOM 1027 C CA . LYS A 1 128 ? 3.647 17.770 7.195 1.00 73.94 128 LYS A CA 1
ATOM 1028 C C . LYS A 1 128 ? 2.680 16.795 6.525 1.00 73.94 128 LYS A C 1
ATOM 1030 O O . LYS A 1 128 ? 2.152 15.881 7.163 1.00 73.94 128 LYS A O 1
ATOM 1035 N N . THR A 1 129 ? 2.407 17.027 5.247 1.00 85.44 129 THR A N 1
ATOM 1036 C CA . THR A 1 129 ? 1.685 16.076 4.398 1.00 85.44 129 THR A CA 1
ATOM 1037 C C . THR A 1 129 ? 2.705 15.261 3.621 1.00 85.44 129 THR A C 1
ATOM 1039 O O . THR A 1 129 ? 3.767 15.762 3.253 1.00 85.44 129 THR A O 1
ATOM 1042 N N . ASN A 1 130 ? 2.418 13.978 3.438 1.00 90.19 130 ASN A N 1
ATOM 1043 C CA . ASN A 1 130 ? 3.272 13.096 2.674 1.00 90.19 130 ASN A CA 1
ATOM 1044 C C . ASN A 1 130 ? 3.154 13.422 1.194 1.00 90.19 130 ASN A C 1
ATOM 1046 O O . ASN A 1 130 ? 2.060 13.458 0.630 1.00 90.19 130 ASN A O 1
ATOM 1050 N N . GLU A 1 131 ? 4.305 13.585 0.560 1.00 93.25 131 GLU A N 1
ATOM 1051 C CA . GLU A 1 131 ? 4.403 13.669 -0.886 1.00 93.25 131 GLU A CA 1
ATOM 1052 C C . GLU A 1 131 ? 4.680 12.284 -1.457 1.00 93.25 131 GLU A C 1
ATOM 1054 O O . GLU A 1 131 ? 5.685 11.646 -1.118 1.00 93.25 131 GLU A O 1
ATOM 1059 N N . TYR A 1 132 ? 3.814 11.837 -2.361 1.00 96.19 132 TYR A N 1
ATOM 1060 C CA . TYR A 1 132 ? 3.958 10.558 -3.036 1.00 96.19 132 TYR A CA 1
ATOM 1061 C C . TYR A 1 132 ? 4.332 10.748 -4.501 1.00 96.19 132 TYR A C 1
ATOM 1063 O O . TYR A 1 132 ? 3.811 11.614 -5.205 1.00 96.19 132 TYR A O 1
ATOM 1071 N N . ALA A 1 133 ? 5.253 9.920 -4.983 1.00 97.38 133 ALA A N 1
ATOM 1072 C CA . ALA A 1 133 ? 5.621 9.900 -6.390 1.00 97.38 133 ALA A CA 1
ATOM 1073 C C . ALA A 1 133 ? 5.968 8.489 -6.851 1.00 97.38 133 ALA A C 1
ATOM 1075 O O . ALA A 1 133 ? 6.539 7.693 -6.106 1.00 97.38 133 ALA A O 1
ATOM 1076 N N . ILE A 1 134 ? 5.672 8.200 -8.111 1.00 97.88 134 ILE A N 1
ATOM 1077 C CA . ILE A 1 134 ? 6.159 7.019 -8.815 1.00 97.88 134 ILE A CA 1
ATOM 1078 C C . ILE A 1 134 ? 7.327 7.459 -9.679 1.00 97.88 134 ILE A C 1
ATOM 1080 O O . ILE A 1 134 ? 7.224 8.438 -10.414 1.00 97.88 134 ILE A O 1
ATOM 1084 N N . HIS A 1 135 ? 8.447 6.760 -9.566 1.00 97.00 135 HIS A N 1
ATOM 1085 C CA . HIS A 1 135 ? 9.589 6.912 -10.460 1.00 97.00 135 HIS A CA 1
ATOM 1086 C C . HIS A 1 135 ? 9.708 5.619 -11.243 1.00 97.00 135 HIS A C 1
ATOM 1088 O O . HIS A 1 135 ? 9.737 4.549 -10.636 1.00 97.00 135 HIS A O 1
ATOM 1094 N N . TYR A 1 136 ? 9.761 5.700 -12.561 1.00 96.31 136 TYR A N 1
ATOM 1095 C CA . TYR A 1 136 ? 10.001 4.536 -13.399 1.00 96.31 136 TYR A CA 1
ATOM 1096 C C . TYR A 1 136 ? 11.021 4.864 -14.471 1.00 96.31 136 TYR A C 1
ATOM 1098 O O . TYR A 1 136 ? 11.206 6.029 -14.819 1.00 96.31 136 TYR A O 1
ATOM 1106 N N . ARG A 1 137 ? 11.670 3.814 -14.966 1.00 95.31 137 ARG A N 1
ATOM 1107 C CA . ARG A 1 137 ? 12.633 3.914 -16.048 1.00 95.31 137 ARG A CA 1
ATOM 1108 C C . ARG A 1 137 ? 12.206 3.062 -17.225 1.00 95.31 137 ARG A C 1
ATOM 1110 O O . ARG A 1 137 ? 11.885 1.876 -17.065 1.00 95.31 137 ARG A O 1
ATOM 1117 N N . GLU A 1 138 ? 12.196 3.698 -18.383 1.00 94.44 138 GLU A N 1
ATOM 1118 C CA . GLU A 1 138 ? 11.940 3.073 -19.674 1.00 94.44 138 GLU A CA 1
ATOM 1119 C C . GLU A 1 138 ? 13.158 2.269 -20.136 1.00 94.44 138 GLU A C 1
ATOM 1121 O O . GLU A 1 138 ? 14.275 2.528 -19.702 1.00 94.44 138 GLU A O 1
ATOM 1126 N N . ASN A 1 139 ? 12.980 1.316 -21.052 1.00 90.88 139 ASN A N 1
ATOM 1127 C CA . ASN A 1 139 ? 14.095 0.539 -21.615 1.00 90.88 139 ASN A CA 1
ATOM 1128 C C . ASN A 1 139 ? 15.162 1.410 -22.300 1.00 90.88 139 ASN A C 1
ATOM 1130 O O . ASN A 1 139 ? 16.307 0.986 -22.371 1.00 90.88 139 ASN A O 1
ATOM 1134 N N . THR A 1 140 ? 14.805 2.620 -22.736 1.00 91.12 140 THR A N 1
ATOM 1135 C CA . THR A 1 140 ? 15.714 3.648 -23.279 1.00 91.12 140 THR A CA 1
ATOM 1136 C C . THR A 1 140 ? 16.649 4.251 -22.226 1.00 91.12 140 THR A C 1
ATOM 1138 O O . THR A 1 140 ? 17.554 5.006 -22.560 1.00 91.12 140 THR A O 1
ATOM 1141 N N . GLY A 1 141 ? 16.426 3.965 -20.941 1.00 92.25 141 GLY A N 1
ATOM 1142 C CA . GLY A 1 141 ? 17.173 4.545 -19.828 1.00 92.25 141 GLY A CA 1
ATOM 1143 C C . GLY A 1 141 ? 16.605 5.859 -19.295 1.00 92.25 141 GLY A C 1
ATOM 1144 O O . GLY A 1 141 ? 17.115 6.371 -18.299 1.00 92.25 141 GLY A O 1
ATOM 1145 N N . ILE A 1 142 ? 15.543 6.394 -19.909 1.00 95.56 142 ILE A N 1
ATOM 1146 C CA . ILE A 1 142 ? 14.913 7.650 -19.489 1.00 95.56 142 ILE A CA 1
ATOM 1147 C C . ILE A 1 142 ? 14.166 7.451 -18.167 1.00 95.56 142 ILE A C 1
ATOM 1149 O O . ILE A 1 142 ? 13.314 6.568 -18.038 1.00 95.56 142 ILE A O 1
ATOM 1153 N N . ASP A 1 143 ? 14.474 8.308 -17.193 1.00 95.62 143 ASP A N 1
ATOM 1154 C CA . ASP A 1 143 ? 13.802 8.366 -15.898 1.00 95.62 143 ASP A CA 1
ATOM 1155 C C . ASP A 1 143 ? 12.605 9.318 -15.927 1.00 95.62 143 ASP A C 1
ATOM 1157 O O . ASP A 1 143 ? 12.731 10.500 -16.248 1.00 95.62 143 ASP A O 1
ATOM 1161 N N . ILE A 1 144 ? 11.441 8.820 -15.509 1.00 97.00 144 ILE A N 1
ATOM 1162 C CA . ILE A 1 144 ? 10.195 9.587 -15.468 1.00 97.00 144 ILE A CA 1
ATOM 1163 C C . ILE A 1 144 ? 9.635 9.592 -14.045 1.00 97.00 144 ILE A C 1
ATOM 1165 O O . ILE A 1 144 ? 9.561 8.562 -13.365 1.00 97.00 144 ILE A O 1
ATOM 1169 N N . ARG A 1 145 ? 9.198 10.773 -13.590 1.00 97.44 145 ARG A N 1
ATOM 1170 C CA . ARG A 1 145 ? 8.533 10.986 -12.297 1.00 97.44 145 ARG A CA 1
ATOM 1171 C C . ARG A 1 145 ? 7.073 11.374 -12.504 1.00 97.44 145 ARG A C 1
ATOM 1173 O O . ARG A 1 145 ? 6.782 12.351 -13.181 1.00 97.44 145 ARG A O 1
ATOM 1180 N N . ILE A 1 146 ? 6.170 10.671 -11.825 1.00 97.25 146 ILE A N 1
ATOM 1181 C CA . ILE A 1 146 ? 4.742 10.999 -11.753 1.00 97.25 146 ILE A CA 1
ATOM 1182 C C . ILE A 1 146 ? 4.379 11.243 -10.290 1.00 97.25 146 ILE A C 1
ATOM 1184 O O . ILE A 1 146 ? 4.460 10.329 -9.468 1.00 97.25 146 ILE A O 1
ATOM 1188 N N . ASN A 1 147 ? 3.980 12.467 -9.954 1.00 97.00 147 ASN A N 1
ATOM 1189 C CA . ASN A 1 147 ? 3.487 12.783 -8.614 1.00 97.00 147 ASN A CA 1
ATOM 1190 C C . ASN A 1 147 ? 2.072 12.219 -8.425 1.00 97.00 147 ASN A C 1
ATOM 1192 O O . ASN A 1 147 ? 1.281 12.172 -9.365 1.00 97.00 147 ASN A O 1
ATOM 1196 N N . GLN A 1 148 ? 1.762 11.776 -7.211 1.00 95.19 148 GLN A N 1
ATOM 1197 C CA . GLN A 1 148 ? 0.481 11.175 -6.857 1.00 95.19 148 GLN A CA 1
ATOM 1198 C C . GLN A 1 148 ? -0.046 11.793 -5.567 1.00 95.19 148 GLN A C 1
ATOM 1200 O O . GLN A 1 148 ? 0.716 12.149 -4.672 1.00 95.19 148 GLN A O 1
ATOM 1205 N N . SER A 1 149 ? -1.367 11.900 -5.469 1.00 90.50 149 SER A N 1
ATOM 1206 C CA . SER A 1 149 ? -2.033 12.479 -4.300 1.00 90.50 149 SER A CA 1
ATOM 1207 C C . SER A 1 149 ? -2.141 11.521 -3.113 1.00 90.50 149 SER A C 1
ATOM 1209 O O . SER A 1 149 ? -2.321 11.979 -1.988 1.00 90.50 149 SER A O 1
ATOM 1211 N N . THR A 1 150 ? -2.065 10.208 -3.352 1.00 93.06 150 THR A N 1
ATOM 1212 C CA . THR A 1 150 ? -2.272 9.162 -2.340 1.00 93.06 150 THR A CA 1
ATOM 1213 C C . THR A 1 150 ? -1.369 7.964 -2.579 1.00 93.06 150 THR A C 1
ATOM 1215 O O . THR A 1 150 ? -0.938 7.691 -3.710 1.00 93.06 150 THR A O 1
ATOM 1218 N N . LEU A 1 151 ? -1.137 7.191 -1.520 1.00 94.62 151 LEU A N 1
ATOM 1219 C CA . LEU A 1 151 ? -0.401 5.941 -1.626 1.00 94.62 151 LEU A CA 1
ATOM 1220 C C . LEU A 1 151 ? -1.196 4.877 -2.408 1.00 94.62 151 LEU A C 1
ATOM 1222 O O . LEU A 1 151 ? -0.613 4.090 -3.161 1.00 94.62 151 LEU A O 1
ATOM 1226 N N . ALA A 1 152 ? -2.526 4.882 -2.284 1.00 93.81 152 ALA A N 1
ATOM 1227 C CA . ALA A 1 152 ? -3.440 4.038 -3.048 1.00 93.81 152 ALA A CA 1
ATOM 1228 C C . ALA A 1 152 ? -3.307 4.263 -4.567 1.00 93.81 152 ALA A C 1
ATOM 1230 O O . ALA A 1 152 ? -3.197 3.302 -5.332 1.00 93.81 152 ALA A O 1
ATOM 1231 N N . ASN A 1 153 ? -3.221 5.518 -5.015 1.00 94.00 153 ASN A N 1
ATOM 1232 C CA . ASN A 1 153 ? -2.995 5.820 -6.429 1.00 94.00 153 ASN A CA 1
ATOM 1233 C C . ASN A 1 153 ? -1.593 5.383 -6.868 1.00 94.00 153 ASN A C 1
ATOM 1235 O O . ASN A 1 153 ? -1.442 4.768 -7.924 1.00 94.00 153 ASN A O 1
ATOM 1239 N N . CYS A 1 154 ? -0.575 5.589 -6.023 1.00 96.06 154 CYS A N 1
ATOM 1240 C CA . CYS A 1 154 ? 0.775 5.091 -6.285 1.00 96.06 154 CYS A CA 1
ATOM 1241 C C . CYS A 1 154 ? 0.819 3.582 -6.558 1.00 96.06 154 CYS A C 1
ATOM 1243 O O . CYS A 1 154 ? 1.480 3.146 -7.506 1.00 96.06 154 CYS A O 1
ATOM 1245 N N . ILE A 1 155 ? 0.142 2.763 -5.746 1.00 94.50 155 ILE A N 1
ATOM 1246 C CA . ILE A 1 155 ? 0.182 1.305 -5.920 1.00 94.50 155 ILE A CA 1
ATOM 1247 C C . ILE A 1 155 ? -0.581 0.844 -7.172 1.00 94.50 155 ILE A C 1
ATOM 1249 O O . ILE A 1 155 ? -0.133 -0.084 -7.844 1.00 94.50 155 ILE A O 1
ATOM 1253 N N . ILE A 1 156 ? -1.686 1.511 -7.522 1.00 92.81 156 ILE A N 1
ATOM 1254 C CA . ILE A 1 156 ? -2.483 1.193 -8.715 1.00 92.81 156 ILE A CA 1
ATOM 1255 C C . ILE A 1 156 ? -1.717 1.572 -9.988 1.00 92.81 156 ILE A C 1
ATOM 1257 O O . ILE A 1 156 ? -1.526 0.729 -10.867 1.00 92.81 156 ILE A O 1
ATOM 1261 N N . GLU A 1 157 ? -1.230 2.810 -10.077 1.00 95.00 157 GLU A N 1
ATOM 1262 C CA . GLU A 1 157 ? -0.543 3.312 -11.272 1.00 95.00 157 GLU A CA 1
ATOM 1263 C C . GLU A 1 157 ? 0.817 2.629 -11.476 1.00 95.00 157 GLU A C 1
ATOM 1265 O O . GLU A 1 157 ? 1.156 2.242 -12.595 1.00 95.00 157 GLU A O 1
ATOM 1270 N N . SER A 1 158 ? 1.564 2.344 -10.400 1.00 95.31 158 SER A N 1
ATOM 1271 C CA . SER A 1 158 ? 2.790 1.533 -10.512 1.00 95.31 158 SER A CA 1
ATOM 1272 C C . SER A 1 158 ? 2.498 0.119 -11.021 1.00 95.31 158 SER A C 1
ATOM 1274 O O . SER A 1 158 ? 3.325 -0.471 -11.712 1.00 95.31 158 SER A O 1
ATOM 1276 N N . GLY A 1 159 ? 1.307 -0.422 -10.743 1.00 92.94 159 GLY A N 1
ATOM 1277 C CA . GLY A 1 159 ? 0.800 -1.656 -11.339 1.00 92.94 159 GLY A CA 1
ATOM 1278 C C . GLY A 1 159 ? 0.783 -1.622 -12.868 1.00 92.94 159 GLY A C 1
ATOM 1279 O O . GLY A 1 159 ? 1.266 -2.564 -13.492 1.00 92.94 159 GLY A O 1
ATOM 1280 N N . LYS A 1 160 ? 0.283 -0.529 -13.456 1.00 93.69 160 LYS A N 1
ATOM 1281 C CA . LYS A 1 160 ? 0.164 -0.328 -14.914 1.00 93.69 160 LYS A CA 1
ATOM 1282 C C . LYS A 1 160 ? 1.515 -0.077 -15.591 1.00 93.69 160 LYS A C 1
ATOM 1284 O O . LYS A 1 160 ? 1.733 -0.484 -16.732 1.00 93.69 160 LYS A O 1
ATOM 1289 N N . LEU A 1 161 ? 2.438 0.565 -14.874 1.00 95.44 161 LEU A N 1
ATOM 1290 C CA . LEU A 1 161 ? 3.793 0.853 -15.353 1.00 95.44 161 LEU A CA 1
ATOM 1291 C C . LEU A 1 161 ? 4.702 -0.382 -15.371 1.00 95.44 161 LEU A C 1
ATOM 1293 O O . LEU A 1 161 ? 5.736 -0.366 -16.033 1.00 95.44 161 LEU A O 1
ATOM 1297 N N . LYS A 1 162 ? 4.321 -1.471 -14.695 1.00 93.38 162 LYS A N 1
ATOM 1298 C CA . LYS A 1 162 ? 5.029 -2.756 -14.765 1.00 93.38 162 LYS A CA 1
ATOM 1299 C C . LYS A 1 162 ? 4.683 -3.520 -16.047 1.00 93.38 162 LYS A C 1
ATOM 1301 O O . LYS A 1 162 ? 4.012 -4.550 -16.014 1.00 93.38 162 LYS A O 1
ATOM 1306 N N . ASN A 1 163 ? 5.143 -3.006 -17.181 1.00 90.81 163 ASN A N 1
ATOM 1307 C CA . ASN A 1 163 ? 4.941 -3.576 -18.516 1.00 90.81 163 ASN A CA 1
ATOM 1308 C C . ASN A 1 163 ? 6.289 -3.810 -19.229 1.00 90.81 163 ASN A C 1
ATOM 1310 O O . ASN A 1 163 ? 7.345 -3.653 -18.632 1.00 90.81 163 ASN A O 1
ATOM 1314 N N . THR A 1 164 ? 6.292 -4.227 -20.492 1.00 88.88 164 THR A N 1
ATOM 1315 C CA . THR A 1 164 ? 7.532 -4.562 -21.219 1.00 88.88 164 THR A CA 1
ATOM 1316 C C . THR A 1 164 ? 8.353 -3.357 -21.673 1.00 88.88 164 THR A C 1
ATOM 1318 O O . THR A 1 164 ? 9.503 -3.538 -22.063 1.00 88.88 164 THR A O 1
ATOM 1321 N N . LYS A 1 165 ? 7.805 -2.138 -21.617 1.00 90.44 165 LYS A N 1
ATOM 1322 C CA . LYS A 1 165 ? 8.489 -0.901 -22.031 1.00 90.44 165 LYS A CA 1
ATOM 1323 C C . LYS A 1 165 ? 9.379 -0.316 -20.934 1.00 90.44 165 LYS A C 1
ATOM 1325 O O . LYS A 1 165 ? 10.255 0.489 -21.228 1.00 90.44 165 LYS A O 1
ATOM 1330 N N . ASN A 1 166 ? 9.165 -0.749 -19.695 1.00 93.00 166 ASN A N 1
ATOM 1331 C CA . ASN A 1 166 ? 9.859 -0.263 -18.511 1.00 93.00 166 ASN A CA 1
ATOM 1332 C C . ASN A 1 166 ? 10.655 -1.396 -17.872 1.00 93.00 166 ASN A C 1
ATOM 1334 O O . ASN A 1 166 ? 10.297 -2.568 -18.010 1.00 93.00 166 ASN A O 1
ATOM 1338 N N . TYR A 1 167 ? 11.695 -1.064 -17.115 1.00 92.56 167 TYR A N 1
ATOM 1339 C CA . TYR A 1 167 ? 12.491 -2.080 -16.420 1.00 92.56 167 TYR A CA 1
ATOM 1340 C C . TYR A 1 167 ? 12.719 -1.808 -14.935 1.00 92.56 167 TYR A C 1
ATOM 1342 O O . TYR A 1 167 ? 13.133 -2.710 -14.207 1.00 92.56 167 TYR A O 1
ATOM 1350 N N . MET A 1 168 ? 12.399 -0.607 -14.459 1.00 94.50 168 MET A N 1
ATOM 1351 C CA . MET A 1 168 ? 12.396 -0.267 -13.040 1.00 94.50 168 MET A CA 1
ATOM 1352 C C . MET A 1 168 ? 11.165 0.578 -12.739 1.00 94.50 168 MET A C 1
ATOM 1354 O O . MET A 1 168 ? 10.830 1.488 -13.492 1.00 94.50 168 MET A O 1
ATOM 1358 N N . VAL A 1 169 ? 10.476 0.268 -11.645 1.00 96.50 169 VAL A N 1
ATOM 1359 C CA . VAL A 1 169 ? 9.377 1.075 -11.105 1.00 96.50 169 VAL A CA 1
ATOM 1360 C C . VAL A 1 169 ? 9.559 1.151 -9.596 1.00 96.50 169 VAL A C 1
ATOM 1362 O O . VAL A 1 169 ? 9.721 0.130 -8.930 1.00 96.50 169 VAL A O 1
ATOM 1365 N N . CYS A 1 170 ? 9.488 2.341 -9.014 1.00 96.62 170 CYS A N 1
ATOM 1366 C CA . CYS A 1 170 ? 9.514 2.522 -7.572 1.00 96.62 170 CYS A CA 1
ATOM 1367 C C . CYS A 1 170 ? 8.535 3.597 -7.100 1.00 96.62 170 CYS A C 1
ATOM 1369 O O . CYS A 1 170 ? 8.175 4.516 -7.829 1.00 96.62 170 CYS A O 1
ATOM 1371 N N . ILE A 1 171 ? 8.098 3.460 -5.853 1.00 97.19 171 ILE A N 1
ATOM 1372 C CA . ILE A 1 171 ? 7.264 4.429 -5.148 1.00 97.19 171 ILE A CA 1
ATOM 1373 C C . ILE A 1 171 ? 8.150 5.147 -4.133 1.00 97.19 171 ILE A C 1
ATOM 1375 O O . ILE A 1 171 ? 8.889 4.509 -3.371 1.00 97.19 171 ILE A O 1
ATOM 1379 N N . LYS A 1 172 ? 8.060 6.475 -4.120 1.00 96.31 172 LYS A N 1
ATOM 1380 C CA . LYS A 1 172 ? 8.703 7.364 -3.159 1.00 96.31 172 LYS A CA 1
ATOM 1381 C C . LYS A 1 172 ? 7.660 8.022 -2.260 1.00 96.31 172 LYS A C 1
ATOM 1383 O O . LYS A 1 172 ? 6.597 8.414 -2.728 1.00 96.31 172 LYS A O 1
ATOM 1388 N N . GLU A 1 173 ? 8.018 8.164 -0.994 1.00 94.62 173 GLU A N 1
ATOM 1389 C CA . GLU A 1 173 ? 7.319 8.937 0.030 1.00 94.62 173 GLU A CA 1
ATOM 1390 C C . GLU A 1 173 ? 8.311 9.957 0.582 1.00 94.62 173 GLU A C 1
ATOM 1392 O O . GLU A 1 173 ? 9.396 9.575 1.027 1.00 94.62 173 GLU A O 1
ATOM 1397 N N . ASN A 1 174 ? 7.984 11.248 0.511 1.00 92.44 174 ASN A N 1
ATOM 1398 C CA . ASN A 1 174 ? 8.859 12.340 0.956 1.00 92.44 174 ASN A CA 1
ATOM 1399 C C . ASN A 1 174 ? 10.284 12.213 0.380 1.00 92.44 174 ASN A C 1
ATOM 1401 O O . ASN A 1 174 ? 11.280 12.269 1.099 1.00 92.44 174 ASN A O 1
ATOM 1405 N N . ASN A 1 175 ? 10.369 11.954 -0.930 1.00 91.06 175 ASN A N 1
ATOM 1406 C CA . ASN A 1 175 ? 11.598 11.685 -1.691 1.00 91.06 175 ASN A CA 1
ATOM 1407 C C . ASN A 1 175 ? 12.399 10.426 -1.291 1.00 91.06 175 ASN A C 1
ATOM 1409 O O . ASN A 1 175 ? 13.386 10.104 -1.955 1.00 91.06 175 ASN A O 1
ATOM 1413 N N . LYS A 1 176 ? 11.944 9.637 -0.311 1.00 93.38 176 LYS A N 1
ATOM 1414 C CA . LYS A 1 176 ? 12.546 8.352 0.068 1.00 93.38 176 LYS A CA 1
ATOM 1415 C C . LYS A 1 176 ? 11.856 7.190 -0.643 1.00 93.38 176 LYS A C 1
ATOM 1417 O O . LYS A 1 176 ? 10.636 7.074 -0.613 1.00 93.38 176 LYS A O 1
ATOM 1422 N N . ARG A 1 177 ? 12.623 6.286 -1.264 1.00 93.88 177 ARG A N 1
ATOM 1423 C CA . ARG A 1 177 ? 12.075 5.072 -1.902 1.00 93.88 177 ARG A CA 1
ATOM 1424 C C . ARG A 1 177 ? 11.526 4.108 -0.850 1.00 93.88 177 ARG A C 1
ATOM 1426 O O . ARG A 1 177 ? 12.282 3.587 -0.028 1.00 93.88 177 ARG A O 1
ATOM 1433 N N . ILE A 1 178 ? 10.230 3.824 -0.923 1.00 94.50 178 ILE A N 1
ATOM 1434 C CA . ILE A 1 178 ? 9.542 2.912 0.000 1.00 94.50 178 ILE A CA 1
ATOM 1435 C C . ILE A 1 178 ? 9.259 1.545 -0.617 1.00 94.50 178 ILE A C 1
ATOM 1437 O O . ILE A 1 178 ? 9.133 0.571 0.120 1.00 94.50 178 ILE A O 1
ATOM 1441 N N . LYS A 1 179 ? 9.199 1.444 -1.951 1.00 94.38 179 LYS A N 1
ATOM 1442 C CA . LYS A 1 179 ? 9.044 0.166 -2.655 1.00 94.38 179 LYS A CA 1
ATOM 1443 C C . LYS A 1 179 ? 9.601 0.236 -4.070 1.00 94.38 179 LYS A C 1
ATOM 1445 O O . LYS A 1 179 ? 9.378 1.234 -4.743 1.00 94.38 179 LYS A O 1
ATOM 1450 N N . ARG A 1 180 ? 10.285 -0.817 -4.525 1.00 95.12 180 ARG A N 1
ATOM 1451 C CA . ARG A 1 180 ? 10.851 -0.927 -5.876 1.00 95.12 180 ARG A CA 1
ATOM 1452 C C . ARG A 1 180 ? 10.572 -2.300 -6.476 1.00 95.12 180 ARG A C 1
ATOM 1454 O O . ARG A 1 180 ? 10.545 -3.310 -5.769 1.00 95.12 180 ARG A O 1
ATOM 1461 N N . TRP A 1 181 ? 10.383 -2.315 -7.786 1.00 94.38 181 TRP A N 1
ATOM 1462 C CA . TRP A 1 181 ? 10.344 -3.507 -8.608 1.00 94.38 181 TRP A CA 1
ATOM 1463 C C . TRP A 1 181 ? 11.248 -3.328 -9.813 1.00 94.38 181 TRP A C 1
ATOM 1465 O O . TRP A 1 181 ? 11.232 -2.269 -10.438 1.00 94.38 181 TRP A O 1
ATOM 1475 N N . ASP A 1 182 ? 11.942 -4.401 -10.160 1.00 93.56 182 ASP A N 1
ATOM 1476 C CA . ASP A 1 182 ? 12.726 -4.480 -11.384 1.00 93.56 182 ASP A CA 1
ATOM 1477 C C . ASP A 1 182 ? 12.139 -5.571 -12.274 1.00 93.56 182 ASP A C 1
ATOM 1479 O O . ASP A 1 182 ? 11.678 -6.612 -11.780 1.00 93.56 182 ASP A O 1
ATOM 1483 N N . ARG A 1 183 ? 12.156 -5.329 -13.582 1.00 91.50 183 ARG A N 1
ATOM 1484 C CA . ARG A 1 183 ? 11.845 -6.350 -14.575 1.00 91.50 183 ARG A CA 1
ATOM 1485 C C . ARG A 1 183 ? 13.032 -7.297 -14.705 1.00 91.50 183 ARG A C 1
ATOM 1487 O O . ARG A 1 183 ? 14.185 -6.904 -14.543 1.00 91.50 183 ARG A O 1
ATOM 1494 N N . GLU A 1 184 ? 12.750 -8.559 -14.968 1.00 86.75 184 GLU A N 1
ATOM 1495 C CA . GLU A 1 184 ? 13.759 -9.514 -15.404 1.00 86.75 184 GLU A CA 1
ATOM 1496 C C . GLU A 1 184 ? 14.135 -9.197 -16.855 1.00 86.75 184 GLU A C 1
ATOM 1498 O O . GLU A 1 184 ? 13.272 -9.166 -17.727 1.00 86.75 184 GLU A O 1
ATOM 1503 N N . ILE A 1 185 ? 15.403 -8.856 -17.088 1.00 78.81 185 ILE A N 1
ATOM 1504 C CA . ILE A 1 185 ? 15.869 -8.264 -18.357 1.00 78.81 185 ILE A CA 1
ATOM 1505 C C . ILE A 1 185 ? 16.572 -9.272 -19.274 1.00 78.81 185 ILE A C 1
ATOM 1507 O O . ILE A 1 185 ? 17.021 -8.909 -20.357 1.00 78.81 185 ILE A O 1
ATOM 1511 N N . PHE A 1 186 ? 16.682 -10.528 -18.839 1.00 71.75 186 PHE A N 1
ATOM 1512 C CA . PHE A 1 186 ? 17.238 -11.611 -19.641 1.00 71.75 186 PHE A CA 1
ATOM 1513 C C . PHE A 1 186 ? 16.120 -12.271 -20.454 1.00 71.75 186 PHE A C 1
ATOM 1515 O O . PHE A 1 186 ? 15.124 -12.726 -19.890 1.00 71.75 186 PHE A O 1
ATOM 1522 N N . GLY A 1 187 ? 16.284 -12.335 -21.779 1.00 63.47 187 GLY A N 1
ATOM 1523 C CA . GLY A 1 187 ? 15.271 -12.874 -22.691 1.00 63.47 187 GLY A CA 1
ATOM 1524 C C . GLY A 1 187 ? 13.992 -12.026 -22.782 1.00 63.47 187 GLY A C 1
ATOM 1525 O O . GLY A 1 187 ? 13.961 -10.858 -22.404 1.00 63.47 187 GLY A O 1
ATOM 1526 N N . ASN A 1 188 ? 12.904 -12.626 -23.276 1.00 63.03 188 ASN A N 1
ATOM 1527 C CA . ASN A 1 188 ? 11.591 -11.972 -23.416 1.00 63.03 188 ASN A CA 1
ATOM 1528 C C . ASN A 1 188 ? 10.768 -11.985 -22.111 1.00 63.03 188 ASN A C 1
ATOM 1530 O O . ASN A 1 188 ? 9.536 -12.053 -22.141 1.00 63.03 188 ASN A O 1
ATOM 1534 N N . GLU A 1 189 ? 11.420 -11.957 -20.946 1.00 69.00 189 GLU A N 1
ATOM 1535 C CA . GLU A 1 189 ? 10.711 -12.054 -19.675 1.00 69.00 189 GLU A CA 1
ATOM 1536 C C . GLU A 1 189 ? 9.918 -10.778 -19.343 1.00 69.00 189 GLU A C 1
ATOM 1538 O O . GLU A 1 189 ? 10.393 -9.639 -19.368 1.00 69.00 189 GLU A O 1
ATOM 1543 N N . THR A 1 190 ? 8.650 -10.988 -18.988 1.00 79.62 190 THR A N 1
ATOM 1544 C CA . THR A 1 190 ? 7.737 -9.942 -18.507 1.00 79.62 190 THR A CA 1
ATOM 1545 C C . THR A 1 190 ? 7.600 -9.969 -16.986 1.00 79.62 190 THR A C 1
ATOM 1547 O O . THR A 1 190 ? 6.684 -9.360 -16.423 1.00 79.62 190 THR A O 1
ATOM 1550 N N . ARG A 1 191 ? 8.456 -10.737 -16.303 1.00 88.31 191 ARG A N 1
ATOM 1551 C CA . ARG A 1 191 ? 8.386 -10.934 -14.858 1.00 88.31 191 ARG A CA 1
ATOM 1552 C C . ARG A 1 191 ? 8.955 -9.725 -14.136 1.00 88.31 191 ARG A C 1
ATOM 1554 O O . ARG A 1 191 ? 10.006 -9.202 -14.484 1.00 88.31 191 ARG A O 1
ATOM 1561 N N . TRP A 1 192 ? 8.245 -9.305 -13.098 1.00 91.81 192 TRP A N 1
ATOM 1562 C CA . TRP A 1 192 ? 8.646 -8.215 -12.219 1.00 91.81 192 TRP A CA 1
ATOM 1563 C C . TRP A 1 192 ? 8.875 -8.765 -10.824 1.00 91.81 192 TRP A C 1
ATOM 1565 O O . TRP A 1 192 ? 7.986 -9.399 -10.248 1.00 91.81 192 TRP A O 1
ATOM 1575 N N . ARG A 1 193 ? 10.041 -8.480 -10.252 1.00 90.62 193 ARG A N 1
ATOM 1576 C CA . ARG A 1 193 ? 10.390 -8.881 -8.888 1.00 90.62 193 ARG A CA 1
ATOM 1577 C C . ARG A 1 193 ? 10.496 -7.662 -7.992 1.00 90.62 193 ARG A C 1
ATOM 1579 O O . ARG A 1 193 ? 10.947 -6.606 -8.419 1.00 90.62 193 ARG A O 1
ATOM 1586 N N . ALA A 1 194 ? 10.060 -7.804 -6.745 1.00 91.50 194 ALA A N 1
ATOM 1587 C CA . ALA A 1 194 ? 10.299 -6.773 -5.745 1.00 91.50 194 ALA A CA 1
ATOM 1588 C C . ALA A 1 194 ? 11.793 -6.753 -5.397 1.00 91.50 194 ALA A C 1
ATOM 1590 O O . ALA A 1 194 ? 12.375 -7.801 -5.117 1.00 91.50 194 ALA A O 1
ATOM 1591 N N . CYS A 1 195 ? 12.387 -5.564 -5.396 1.00 90.75 195 CYS A N 1
ATOM 1592 C CA . CYS A 1 195 ? 13.787 -5.348 -5.054 1.00 90.75 195 CYS A CA 1
ATOM 1593 C C . CYS A 1 195 ? 13.888 -4.415 -3.836 1.00 90.75 195 CYS A C 1
ATOM 1595 O O . CYS A 1 195 ? 13.054 -3.515 -3.685 1.00 90.75 195 CYS A O 1
ATOM 1597 N N . PRO A 1 196 ? 14.900 -4.596 -2.968 1.00 88.81 196 PRO A N 1
ATOM 1598 C CA . PRO A 1 196 ? 15.246 -3.597 -1.963 1.00 88.81 196 PRO A CA 1
ATOM 1599 C C . PRO A 1 196 ? 15.514 -2.233 -2.616 1.00 88.81 196 PRO A C 1
ATOM 1601 O O . PRO A 1 196 ? 16.063 -2.162 -3.717 1.00 88.81 196 PRO A O 1
ATOM 1604 N N . SER A 1 197 ? 15.109 -1.149 -1.951 1.00 85.06 197 SER A N 1
ATOM 1605 C CA . SER A 1 197 ? 15.218 0.220 -2.482 1.00 85.06 197 SER A CA 1
ATOM 1606 C C . SER A 1 197 ? 16.661 0.663 -2.759 1.00 85.06 197 SER A C 1
ATOM 1608 O O . SER A 1 197 ? 16.880 1.533 -3.602 1.00 85.06 197 SER A O 1
ATOM 1610 N N . ASP A 1 198 ? 17.596 0.080 -2.017 1.00 85.44 198 ASP A N 1
ATOM 1611 C CA . ASP A 1 198 ? 19.036 0.330 -1.941 1.00 85.44 198 ASP A CA 1
ATOM 1612 C C . ASP A 1 198 ? 19.876 -0.678 -2.740 1.00 85.44 198 ASP A C 1
ATOM 1614 O O . ASP A 1 198 ? 21.087 -0.515 -2.863 1.00 85.44 198 ASP A O 1
ATOM 1618 N N . LYS A 1 199 ? 19.252 -1.714 -3.314 1.00 89.19 199 LYS A N 1
ATOM 1619 C CA . LYS A 1 199 ? 19.961 -2.675 -4.161 1.00 89.19 199 LYS A CA 1
ATOM 1620 C C . LYS A 1 199 ? 20.466 -1.992 -5.435 1.00 89.19 199 LYS A C 1
ATOM 1622 O O . LYS A 1 199 ? 19.810 -1.087 -5.959 1.00 89.19 199 LYS A O 1
ATOM 1627 N N . PHE A 1 200 ? 21.587 -2.494 -5.960 1.00 86.06 200 PHE A N 1
ATOM 1628 C CA . PHE A 1 200 ? 22.146 -2.090 -7.251 1.00 86.06 200 PHE A CA 1
ATOM 1629 C C . PHE A 1 200 ? 21.062 -1.935 -8.330 1.00 86.06 200 PHE A C 1
ATOM 1631 O O . PHE A 1 200 ? 20.078 -2.683 -8.388 1.00 86.06 200 PHE A O 1
ATOM 1638 N N . GLU A 1 201 ? 21.239 -0.925 -9.169 1.00 85.31 201 GLU A N 1
ATOM 1639 C CA . GLU A 1 201 ? 20.295 -0.502 -10.190 1.00 85.31 201 GLU A CA 1
ATOM 1640 C C . GLU A 1 201 ? 21.021 -0.381 -11.519 1.00 85.31 201 GLU A C 1
ATOM 1642 O O . GLU A 1 201 ? 22.099 0.201 -11.589 1.00 85.31 201 GLU A O 1
ATOM 1647 N N . ILE A 1 202 ? 20.413 -0.922 -12.570 1.00 84.44 202 ILE A N 1
ATOM 1648 C CA . ILE A 1 202 ? 20.915 -0.749 -13.929 1.00 84.44 202 ILE A CA 1
ATOM 1649 C C . ILE A 1 202 ? 20.525 0.657 -14.374 1.00 84.44 202 ILE A C 1
ATOM 1651 O O . ILE A 1 202 ? 19.337 0.992 -14.418 1.00 84.44 202 ILE A O 1
ATOM 1655 N N . LEU A 1 203 ? 21.521 1.481 -14.669 1.00 87.44 203 LEU A N 1
ATOM 1656 C CA . LEU A 1 203 ? 21.339 2.834 -15.182 1.00 87.44 203 LEU A CA 1
ATOM 1657 C C . LEU A 1 203 ? 21.507 2.831 -16.704 1.00 87.44 203 LEU A C 1
ATOM 1659 O O . LEU A 1 203 ? 22.301 2.052 -17.225 1.00 87.44 203 LEU A O 1
ATOM 1663 N N . GLY A 1 204 ? 20.793 3.724 -17.387 1.00 87.38 204 GLY A N 1
ATOM 1664 C CA . GLY A 1 204 ? 20.889 3.878 -18.839 1.00 87.38 204 GLY A CA 1
ATOM 1665 C C . GLY A 1 204 ? 20.064 2.866 -19.634 1.00 87.38 204 GLY A C 1
ATOM 1666 O O . GLY A 1 204 ? 19.170 2.209 -19.112 1.00 87.38 204 GLY A O 1
ATOM 1667 N N . GLU A 1 205 ? 20.317 2.799 -20.932 1.00 90.12 205 GLU A N 1
ATOM 1668 C CA . GLU A 1 205 ? 19.561 1.949 -21.847 1.00 90.12 205 GLU A CA 1
ATOM 1669 C C . GLU A 1 205 ? 19.803 0.453 -21.585 1.00 90.12 205 GLU A C 1
ATOM 1671 O O . GLU A 1 205 ? 20.912 0.026 -21.259 1.00 90.12 205 GLU A O 1
ATOM 1676 N N . ILE A 1 206 ? 18.760 -0.362 -21.758 1.00 85.44 206 ILE A N 1
ATOM 1677 C CA . ILE A 1 206 ? 18.868 -1.821 -21.727 1.00 85.44 206 ILE A CA 1
ATOM 1678 C C . ILE A 1 206 ? 18.917 -2.367 -23.145 1.00 85.44 206 ILE A C 1
ATOM 1680 O O . ILE A 1 206 ? 17.911 -2.388 -23.855 1.00 85.44 206 ILE A O 1
ATOM 1684 N N . THR A 1 207 ? 20.060 -2.945 -23.504 1.00 73.38 207 THR A N 1
ATOM 1685 C CA . THR A 1 207 ? 20.161 -3.841 -24.656 1.00 73.38 207 THR A CA 1
ATOM 1686 C C . THR A 1 207 ? 19.522 -5.183 -24.295 1.00 73.38 207 THR A C 1
ATOM 1688 O O . THR A 1 207 ? 20.030 -5.928 -23.454 1.00 73.38 207 THR A O 1
ATOM 1691 N N . LEU A 1 208 ? 18.380 -5.500 -24.910 1.00 67.38 208 LEU A N 1
ATOM 1692 C CA . LEU A 1 208 ? 17.738 -6.804 -24.743 1.00 67.38 208 LEU A CA 1
ATOM 1693 C C . LEU A 1 208 ? 18.652 -7.888 -25.331 1.00 67.38 208 LEU A C 1
ATOM 1695 O O . LEU A 1 208 ? 18.933 -7.890 -26.527 1.00 67.38 208 LEU A O 1
ATOM 1699 N N . SER A 1 209 ? 19.123 -8.804 -24.485 1.00 59.00 209 SER A N 1
ATOM 1700 C CA . SER A 1 209 ? 19.924 -9.954 -24.905 1.00 59.00 209 SER A CA 1
ATOM 1701 C C . SER A 1 209 ? 19.035 -11.193 -25.006 1.00 59.00 209 SER A C 1
ATOM 1703 O O . SER A 1 209 ? 18.382 -11.606 -24.042 1.00 59.00 209 SER A O 1
ATOM 1705 N N . TYR A 1 210 ? 18.987 -11.785 -26.199 1.00 59.97 210 TYR A N 1
ATOM 1706 C CA . TYR A 1 210 ? 18.232 -13.007 -26.463 1.00 59.97 210 TYR A CA 1
ATOM 1707 C C . TYR A 1 210 ? 19.092 -14.226 -26.130 1.00 59.97 210 TYR A C 1
ATOM 1709 O O . TYR A 1 210 ? 20.244 -14.325 -26.555 1.00 59.97 210 TYR A O 1
ATOM 1717 N N . LYS A 1 211 ? 18.532 -15.180 -25.380 1.00 54.31 211 LYS A N 1
ATOM 1718 C CA . LYS A 1 211 ? 19.173 -16.482 -25.188 1.00 54.31 211 LYS A CA 1
ATOM 1719 C C . LYS A 1 211 ? 19.067 -17.255 -26.502 1.00 54.31 211 LYS A C 1
ATOM 1721 O O . LYS A 1 211 ? 17.965 -17.604 -26.911 1.00 54.31 211 LYS A O 1
ATOM 1726 N N . VAL A 1 212 ? 20.200 -17.524 -27.144 1.00 62.03 212 VAL A N 1
ATOM 1727 C CA . VAL A 1 212 ? 20.256 -18.404 -28.317 1.00 62.03 212 VAL A CA 1
ATOM 1728 C C . VAL A 1 212 ? 19.990 -19.835 -27.851 1.00 62.03 212 VAL A C 1
ATOM 1730 O O . VAL A 1 212 ? 20.793 -20.411 -27.116 1.00 62.03 212 VAL A O 1
ATOM 1733 N N . THR A 1 213 ? 18.857 -20.409 -28.244 1.00 61.03 213 THR A N 1
ATOM 1734 C CA . THR A 1 213 ? 18.628 -21.857 -28.195 1.00 61.03 213 THR A CA 1
ATOM 1735 C C . THR A 1 213 ? 19.264 -22.470 -29.434 1.00 61.03 213 THR A C 1
ATOM 1737 O O . THR A 1 213 ? 18.837 -22.172 -30.545 1.00 61.03 213 THR A O 1
ATOM 1740 N N . ARG A 1 214 ? 20.320 -23.268 -29.248 1.00 55.22 214 ARG A N 1
ATOM 1741 C CA . ARG A 1 214 ? 20.828 -24.149 -30.304 1.00 55.22 214 ARG A CA 1
ATOM 1742 C C . ARG A 1 214 ? 19.934 -25.389 -30.324 1.00 55.22 214 ARG A C 1
ATOM 1744 O O . ARG A 1 214 ? 19.722 -25.964 -29.256 1.00 55.22 214 ARG A O 1
ATOM 1751 N N . GLU A 1 215 ? 19.367 -25.686 -31.491 1.00 59.25 215 GLU 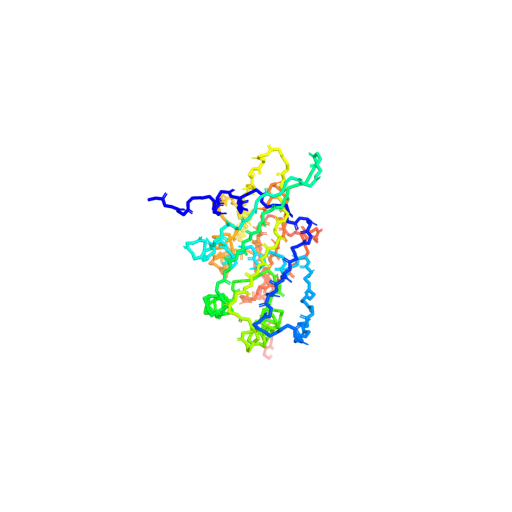A N 1
ATOM 1752 C CA . GLU A 1 215 ? 18.653 -26.939 -31.780 1.00 59.25 215 GLU A CA 1
ATOM 1753 C C . GLU A 1 215 ? 19.596 -28.144 -31.701 1.00 59.25 215 GLU A C 1
ATOM 1755 O O . GLU A 1 215 ? 20.796 -27.975 -32.032 1.00 59.25 215 GLU A O 1
#

pLDDT: mean 87.5, std 10.85, range [38.94, 97.88]

Sequence (215 aa):
MKNSKAFELLKSTNTSLTITVNALSLKRKDALTPLYINKWINYDIIILLETIHTEIIVKRHIKKDKNSNIAEFSVDIDKIIVNLKKLIKQKSSFSGRKKLNSLQSWLQTTAKKASQVTFSVPLYSDKKTNEYAIHYRENTGIDIRINQSTLANCIIESGKLKNTKNYMVCIKENNKRIKRWDREIFGNETRWRACPSDKFEILGEITLSYKVTRE